Protein AF-A0AAV6B2P7-F1 (afdb_monomer)

Secondary structure (DSSP, 8-state):
-----------------------EEEEEEEE-TTT--TT---SSSPPPBSSSSGGGSEEEEEES-B-TTSPPGGGGTSS---SSS--GGGSB-BPTTS-EEEEEEEEEEEEEEEEEEEEEEESSTTSS-EEEEEEE-S-STT--S---TTS-GGGGT-EEEEEEE---SSS---EEEEEEEEETTS-SEEEEEEEEEEE-S--SSS--S--EEEEEEEETTSPPPPBS-SS----EEEEE-TTS-SEEEEE-TT-GGGHHHIIIIIHHHHHHHHHHHHHHS--TT----SEEEEEEES--TT-SEEEETTEEEEEHHHHHHHTTTTHHHHHHHHHHHHHH-THHHHHH-TTPPPPPHHHHHHTTT-

pLDDT: mean 89.16, std 14.14, range [36.12, 98.88]

Nearest PDB structures (foldseek):
  6tr4-assembly2_B  TM=7.224E-01  e=1.007E-05  Mediterraneibacter gnavus E1
  4lpl-assembly1_A  TM=6.834E-01  e=7.419E-06  Clostridium perfringens ATCC 13124
  8ttq-assembly1_A  TM=6.049E-01  e=1.776E-04  Homo sapiens
  8ttq-assembly1_B  TM=6.081E-01  e=3.271E-04  Homo sapiens
  5y4m-assembly1_A  TM=5.459E-01  e=2.172E-03  Homo sapiens

Solvent-accessible surface area (backbone atoms only — not comparable to full-atom values): 20095 Å² total; per-residue (Å²): 140,85,86,84,83,83,83,83,81,84,82,81,81,82,80,80,79,79,77,81,72,70,44,78,44,78,47,72,52,73,34,46,63,92,70,46,56,59,70,53,80,54,94,84,30,77,50,63,42,38,76,41,48,34,54,73,34,49,76,44,78,54,27,66,54,73,25,86,68,29,22,58,76,60,28,37,34,68,46,53,64,45,75,54,48,85,40,48,66,42,10,25,28,42,29,72,70,48,68,32,34,28,40,37,37,36,47,86,45,75,39,48,30,24,35,41,35,42,34,18,40,14,78,30,49,19,7,26,52,34,34,38,37,29,36,21,68,74,79,50,82,68,47,50,96,66,65,35,84,97,49,64,48,64,81,23,43,30,42,80,67,50,78,48,70,58,62,50,99,67,77,60,37,29,10,32,32,37,33,30,39,34,22,78,68,60,46,73,45,69,30,21,34,40,36,40,44,34,37,33,62,53,75,92,56,46,71,15,37,31,27,34,14,32,38,46,30,38,45,64,86,52,76,89,64,53,61,34,75,69,80,70,75,78,41,63,51,74,52,60,30,99,85,64,71,39,41,36,33,41,34,18,60,69,34,60,85,50,40,63,52,42,63,70,65,40,42,61,52,50,52,59,44,51,62,50,49,48,69,73,63,73,52,92,100,58,77,60,70,48,54,38,35,44,32,38,34,81,83,44,85,91,48,58,56,49,50,56,55,48,34,33,42,33,17,38,72,54,36,75,78,20,74,91,57,59,45,60,55,49,51,54,32,28,47,41,45,23,48,65,29,70,66,51,52,53,76,78,32,91,84,50,75,82,79,57,63,69,67,64,49,53,60,46,76,103

Foldseek 3Di:
DDDDDDDDDDDDDDDPDPPPDKDKDKDKDFDAQVRFFQQLDDDPFAFQFAPFLQLQKDKDFLEAAKAPQAADPCLARVSGFDGHQDFRNLFTKGHFQDFGGKMKIFSVAWFFFAKKKWKFGHNFLQQWWWWWKKFAQQPDVQADRRDGPVDDNVNRRIDTQDTGTQADPDGGRHGMMMMMIGIPVRTSGTGRMMMIGTGFSDVPGRPRIHGIRYMGTHGPPDDDTGRRDDQQPFLKDKDAAPVRQAIEMETCSVPNVCSVLCVPPQVVLCSPQLVVLLVVDDDPPDDFDRYAYEYEDCRPPPDQWAEAARYIYGDNVNCVVASVHCRNLVVSLRSNLSSVNQVVCVVVPVPDDDDDPCVNRVVSVD

Structure (mmCIF, N/CA/C/O backbone):
data_AF-A0AAV6B2P7-F1
#
_entry.id   AF-A0AAV6B2P7-F1
#
loop_
_atom_site.group_PDB
_atom_site.id
_atom_site.type_symbol
_atom_site.label_atom_id
_atom_site.label_alt_id
_atom_site.label_comp_id
_atom_site.label_asym_id
_atom_site.label_entity_id
_atom_site.label_seq_id
_atom_site.pdbx_PDB_ins_code
_atom_site.Cartn_x
_atom_site.Cartn_y
_atom_site.Cartn_z
_atom_site.occupancy
_atom_site.B_iso_or_equiv
_atom_site.auth_seq_id
_atom_site.auth_comp_id
_atom_site.auth_asym_id
_atom_site.auth_atom_id
_atom_site.pdbx_PDB_model_num
ATOM 1 N N . MET A 1 1 ? -20.772 51.918 77.782 1.00 41.75 1 MET A N 1
ATOM 2 C CA . MET A 1 1 ? -20.070 50.689 77.353 1.00 41.75 1 MET A CA 1
ATOM 3 C C . MET A 1 1 ? -20.790 50.156 76.123 1.00 41.75 1 MET A C 1
ATOM 5 O O . MET A 1 1 ? -21.930 49.739 76.255 1.00 41.75 1 MET A O 1
ATOM 9 N N . LYS A 1 2 ? -20.212 50.302 74.925 1.00 36.12 2 LYS A N 1
ATOM 10 C CA . LYS A 1 2 ? -20.804 49.821 73.663 1.00 36.12 2 LYS A CA 1
ATOM 11 C C . LYS A 1 2 ? -20.116 48.506 73.286 1.00 36.12 2 LYS A C 1
ATOM 13 O O . LYS A 1 2 ? -18.902 48.502 73.117 1.00 36.12 2 LYS A O 1
ATOM 18 N N . SER A 1 3 ? -20.875 47.415 73.198 1.00 40.28 3 SER A N 1
ATOM 19 C CA . SER A 1 3 ? -20.390 46.111 72.733 1.00 40.28 3 SER A CA 1
ATOM 20 C C . SER A 1 3 ? -20.345 46.090 71.206 1.00 40.28 3 SER A C 1
ATOM 22 O O . SER A 1 3 ? -21.370 46.308 70.559 1.00 40.28 3 SER A O 1
ATOM 24 N N . ILE A 1 4 ? -19.180 45.809 70.630 1.00 42.81 4 ILE A N 1
ATOM 25 C CA . ILE A 1 4 ? -19.029 45.550 69.197 1.00 42.81 4 ILE A CA 1
ATOM 26 C C . ILE A 1 4 ? -19.045 44.030 69.024 1.00 42.81 4 ILE A C 1
ATOM 28 O O . ILE A 1 4 ? -18.147 43.346 69.505 1.00 42.81 4 ILE A O 1
ATOM 32 N N . SER A 1 5 ? -20.087 43.509 68.378 1.00 43.66 5 SER A N 1
ATOM 33 C CA . SER A 1 5 ? -20.160 42.104 67.967 1.00 43.66 5 SER A CA 1
ATOM 34 C C . SER A 1 5 ? -19.555 41.984 66.571 1.00 43.66 5 SER A C 1
ATOM 36 O O . SER A 1 5 ? -20.095 42.542 65.618 1.00 43.66 5 SER A O 1
ATOM 38 N N . LEU A 1 6 ? -18.421 41.293 66.454 1.00 36.91 6 LEU A N 1
ATOM 39 C CA . LEU A 1 6 ? -17.789 40.989 65.172 1.00 36.91 6 LEU A CA 1
ATOM 40 C C . LEU A 1 6 ? -18.379 39.672 64.648 1.00 36.91 6 LEU A C 1
ATOM 42 O O . LEU A 1 6 ? -18.156 38.614 65.231 1.00 36.91 6 LEU A O 1
ATOM 46 N N . SER A 1 7 ? -19.166 39.741 63.574 1.00 40.91 7 SER A N 1
ATOM 47 C CA . SER A 1 7 ? -19.660 38.553 62.870 1.00 40.91 7 SER A CA 1
ATOM 48 C C . SER A 1 7 ? -18.581 38.070 61.903 1.00 40.91 7 SER A C 1
ATOM 50 O O . SER A 1 7 ? -18.177 38.812 61.010 1.00 40.91 7 SER A O 1
ATOM 52 N N . VAL A 1 8 ? -18.093 36.844 62.094 1.00 40.78 8 VAL A N 1
ATOM 53 C CA . VAL A 1 8 ? -17.156 36.183 61.178 1.00 40.78 8 VAL A CA 1
ATOM 54 C C . VAL A 1 8 ? -17.972 35.447 60.119 1.00 40.78 8 VAL A C 1
ATOM 56 O O . VAL A 1 8 ? -18.586 34.421 60.402 1.00 40.78 8 VAL A O 1
ATOM 59 N N . THR A 1 9 ? -17.994 35.974 58.898 1.00 43.44 9 THR A N 1
ATOM 60 C CA . THR A 1 9 ? -18.583 35.294 57.740 1.00 43.44 9 THR A CA 1
ATOM 61 C C . THR A 1 9 ? -17.543 34.333 57.165 1.00 43.44 9 THR A C 1
ATOM 63 O O . THR A 1 9 ? -16.560 34.764 56.567 1.00 43.44 9 THR A O 1
ATOM 66 N N . ALA A 1 10 ? -17.728 33.028 57.368 1.00 41.53 10 ALA A N 1
ATOM 67 C CA . ALA A 1 10 ? -16.896 32.004 56.745 1.00 41.53 10 ALA A CA 1
ATOM 68 C C . ALA A 1 10 ? -17.289 31.851 55.265 1.00 41.53 10 ALA A C 1
ATOM 70 O O . ALA A 1 10 ? -18.401 31.433 54.949 1.00 41.53 10 ALA A O 1
ATOM 71 N N . LEU A 1 11 ? -16.380 32.209 54.358 1.00 41.53 11 LEU A N 1
ATOM 72 C CA . LEU A 1 11 ? -16.534 32.003 52.920 1.00 41.53 11 LEU A CA 1
ATOM 73 C C . LEU A 1 11 ? -16.024 30.598 52.567 1.00 41.53 11 LEU A C 1
ATOM 75 O O . LEU A 1 11 ? -14.819 30.369 52.482 1.00 41.53 11 LEU A O 1
ATOM 79 N N . SER A 1 12 ? -16.932 29.640 52.388 1.00 44.53 12 SER A N 1
ATOM 80 C CA . SER A 1 12 ? -16.596 28.306 51.881 1.00 44.53 12 SER A CA 1
ATOM 81 C C . SER A 1 12 ? -16.361 28.370 50.370 1.00 44.53 12 SER A C 1
ATOM 83 O O . SER A 1 12 ? -17.307 28.472 49.592 1.00 44.53 12 SER A O 1
ATOM 85 N N . ALA A 1 13 ? -15.100 28.313 49.942 1.00 43.41 13 ALA A N 1
ATOM 86 C CA . ALA A 1 13 ? -14.742 28.145 48.538 1.00 43.41 13 ALA A CA 1
ATOM 87 C C . ALA A 1 13 ? -14.942 26.674 48.126 1.00 43.41 13 ALA A C 1
ATOM 89 O O . ALA A 1 13 ? -14.186 25.801 48.553 1.00 43.41 13 ALA A O 1
ATOM 90 N N . LEU A 1 14 ? -15.960 26.390 47.305 1.00 47.12 14 LEU A N 1
ATOM 91 C CA . LEU A 1 14 ? -16.068 25.107 46.607 1.00 47.12 14 LEU A CA 1
ATOM 92 C C . LEU A 1 14 ? -14.999 25.050 45.508 1.00 47.12 14 LEU A C 1
ATOM 94 O O . LEU A 1 14 ? -15.085 25.758 44.507 1.00 47.12 14 LEU A O 1
ATOM 98 N N . VAL A 1 15 ? -14.003 24.186 45.690 1.00 47.72 15 VAL A N 1
ATOM 99 C CA . VAL A 1 15 ? -13.060 23.808 44.635 1.00 47.72 15 VAL A CA 1
ATOM 100 C C . VAL A 1 15 ? -13.742 22.749 43.771 1.00 47.72 15 VAL A C 1
ATOM 102 O O . VAL A 1 15 ? -13.888 21.602 44.185 1.00 47.72 15 VAL A O 1
ATOM 105 N N . PHE A 1 16 ? -14.184 23.128 42.572 1.00 44.88 16 PHE A N 1
ATOM 106 C CA . PHE A 1 16 ? -14.588 22.163 41.552 1.00 44.88 16 PHE A CA 1
ATOM 107 C C . PHE A 1 16 ? -13.325 21.531 40.961 1.00 44.88 16 PHE A C 1
ATOM 109 O O . PHE A 1 16 ? -12.643 22.135 40.137 1.00 44.88 16 PHE A O 1
ATOM 116 N N . SER A 1 17 ? -12.989 20.315 41.387 1.00 44.88 17 SER A N 1
ATOM 117 C CA . SER A 1 17 ? -12.008 19.487 40.688 1.00 44.88 17 SER A CA 1
ATOM 118 C C . SER A 1 17 ? -12.622 19.003 39.375 1.00 44.88 17 SER A C 1
ATOM 120 O O . SER A 1 17 ? -13.434 18.078 39.365 1.00 44.88 17 SER A O 1
ATOM 122 N N . SER A 1 18 ? -12.251 19.640 38.267 1.00 46.81 18 SER A N 1
ATOM 123 C CA . SER A 1 18 ? -12.498 19.127 36.921 1.00 46.81 18 SER A CA 1
ATOM 124 C C . SER A 1 18 ? -11.709 17.830 36.741 1.00 46.81 18 SER A C 1
ATOM 126 O O . SER A 1 18 ? -10.498 17.854 36.520 1.00 46.81 18 SER A O 1
ATOM 128 N N . VAL A 1 19 ? -12.384 16.690 36.878 1.00 47.16 19 VAL A N 1
ATOM 129 C CA . VAL A 1 19 ? -11.822 15.396 36.487 1.00 47.16 19 VAL A CA 1
ATOM 130 C C . VAL A 1 19 ? -11.776 15.397 34.961 1.00 47.16 19 VAL A C 1
ATOM 132 O O . VAL A 1 19 ? -12.812 15.275 34.313 1.00 47.16 19 VAL A O 1
ATOM 135 N N . SER A 1 20 ? -10.590 15.606 34.387 1.00 52.50 20 SER A N 1
ATOM 136 C CA . SER A 1 20 ? -10.373 15.377 32.958 1.00 52.50 20 SER A CA 1
ATOM 137 C C . SER A 1 20 ? -10.507 13.878 32.726 1.00 52.50 20 SER A C 1
ATOM 139 O O . SER A 1 20 ? -9.635 13.111 33.133 1.00 52.50 20 SER A O 1
ATOM 141 N N . LEU A 1 21 ? -11.627 13.449 32.150 1.00 59.78 21 LEU A N 1
ATOM 142 C CA . LEU A 1 21 ? -11.778 12.069 31.711 1.00 59.78 21 LEU A CA 1
ATOM 143 C C . LEU A 1 21 ? -10.895 11.853 30.478 1.00 59.78 21 LEU A C 1
ATOM 145 O O . LEU A 1 21 ? -10.767 12.741 29.636 1.00 59.78 21 LEU A O 1
ATOM 149 N N . ALA A 1 22 ? -10.266 10.684 30.419 1.00 75.88 22 ALA A N 1
ATOM 150 C CA . ALA A 1 22 ? -9.597 10.172 29.231 1.00 75.88 22 ALA A CA 1
ATOM 151 C C . ALA A 1 22 ? -10.565 10.219 28.030 1.00 75.88 22 ALA A C 1
ATOM 153 O O . ALA A 1 22 ? -11.748 9.895 28.177 1.00 75.88 22 ALA A O 1
ATOM 154 N N . GLU A 1 23 ? -10.085 10.682 26.877 1.00 88.50 23 GLU A N 1
ATOM 155 C CA . GLU A 1 23 ? -10.902 10.927 25.686 1.00 88.50 23 GLU A CA 1
ATOM 156 C C . GLU A 1 23 ? -10.206 10.377 24.440 1.00 88.50 23 GLU A C 1
ATOM 158 O O . GLU A 1 23 ? -9.036 10.680 24.175 1.00 88.50 23 GLU A O 1
ATOM 163 N N . ILE A 1 24 ? -10.961 9.614 23.642 1.00 96.06 24 ILE A N 1
ATOM 164 C CA . ILE A 1 24 ? -10.526 9.158 22.324 1.00 96.06 24 ILE A CA 1
ATOM 165 C C . ILE A 1 24 ? -10.407 10.363 21.394 1.00 96.06 24 ILE A C 1
ATOM 167 O O . ILE A 1 24 ? -11.383 11.050 21.096 1.00 96.06 24 ILE A O 1
ATOM 171 N N . LYS A 1 25 ? -9.202 10.571 20.873 1.00 96.56 25 LYS A N 1
ATOM 172 C CA . LYS A 1 25 ? -8.867 11.600 19.899 1.00 96.56 25 LYS A CA 1
ATOM 173 C C . LYS A 1 25 ? -8.644 10.975 18.528 1.00 96.56 25 LYS A C 1
ATOM 175 O O . LYS A 1 25 ? -7.822 10.072 18.375 1.00 96.56 25 LYS A O 1
ATOM 180 N N . VAL A 1 26 ? -9.322 11.529 17.529 1.00 98.06 26 VAL A N 1
ATOM 181 C CA . VAL A 1 26 ? -9.104 11.233 16.110 1.00 98.06 26 VAL A CA 1
ATOM 182 C C . VAL A 1 26 ? -8.399 12.429 15.479 1.00 98.06 26 VAL A C 1
ATOM 184 O O . VAL A 1 26 ? -8.902 13.550 15.541 1.00 98.06 26 VAL A O 1
ATOM 187 N N . VAL A 1 27 ? -7.232 12.203 14.883 1.00 98.00 27 VAL A N 1
ATOM 188 C CA . VAL A 1 27 ? -6.519 13.200 14.075 1.00 98.00 27 VAL A CA 1
ATOM 189 C C . VAL A 1 27 ? -6.410 12.663 12.660 1.00 98.00 27 VAL A C 1
ATOM 191 O O . VAL A 1 27 ? -5.924 11.556 12.457 1.00 98.00 27 VAL A O 1
ATOM 194 N N . SER A 1 28 ? -6.849 13.452 11.685 1.00 97.88 28 SER A N 1
ATOM 195 C CA . SER A 1 28 ? -6.714 13.136 10.266 1.00 97.88 28 SER A CA 1
ATOM 196 C C . SER A 1 28 ? -5.952 14.236 9.549 1.00 97.88 28 SER A C 1
ATOM 198 O O . SER A 1 28 ? -6.222 15.419 9.768 1.00 97.88 28 SER A O 1
ATOM 200 N N . GLU A 1 29 ? -5.052 13.852 8.656 1.00 97.56 29 GLU A N 1
ATOM 201 C CA . GLU A 1 29 ? -4.312 14.769 7.799 1.00 97.56 29 GLU A CA 1
ATOM 202 C C . GLU A 1 29 ? -4.376 14.313 6.347 1.00 97.56 29 GLU A C 1
ATOM 204 O O . GLU A 1 29 ? -4.544 13.129 6.047 1.00 97.56 29 GLU A O 1
ATOM 209 N N . ARG A 1 30 ? -4.259 15.286 5.444 1.00 96.56 30 ARG A N 1
ATOM 210 C CA . ARG A 1 30 ? -4.313 15.071 4.005 1.00 96.56 30 ARG A CA 1
ATOM 211 C C . ARG A 1 30 ? -3.132 15.763 3.344 1.00 96.56 30 ARG A C 1
ATOM 213 O O . ARG A 1 30 ? -2.999 16.978 3.475 1.00 96.56 30 ARG A O 1
ATOM 220 N N . ASN A 1 31 ? -2.358 15.009 2.572 1.00 95.38 31 ASN A N 1
ATOM 221 C CA . ASN A 1 31 ? -1.456 15.582 1.577 1.00 95.38 31 ASN A CA 1
ATOM 222 C C . ASN A 1 31 ? -2.218 15.633 0.251 1.00 95.38 31 ASN A C 1
ATOM 224 O O . ASN A 1 31 ? -2.718 14.606 -0.212 1.00 95.38 31 ASN A O 1
ATOM 228 N N . ALA A 1 32 ? -2.352 16.820 -0.343 1.00 91.19 32 ALA A N 1
ATOM 229 C CA . ALA A 1 32 ? -2.931 16.952 -1.680 1.00 91.19 32 ALA A CA 1
ATOM 230 C C . ALA A 1 32 ? -2.050 16.233 -2.716 1.00 91.19 32 ALA A C 1
ATOM 232 O O . ALA A 1 32 ? -0.879 15.981 -2.452 1.00 91.19 32 ALA A O 1
ATOM 233 N N . ASP A 1 33 ? -2.581 15.935 -3.903 1.00 85.19 33 ASP A N 1
ATOM 234 C CA . ASP A 1 33 ? -1.869 15.134 -4.918 1.00 85.19 33 ASP A CA 1
ATOM 235 C C . ASP A 1 33 ? -0.474 15.677 -5.265 1.00 85.19 33 ASP A C 1
ATOM 237 O O . ASP A 1 33 ? 0.470 14.916 -5.441 1.00 85.19 33 ASP A O 1
ATOM 241 N N . GLN A 1 34 ? -0.323 17.000 -5.298 1.00 84.62 34 GLN A N 1
ATOM 242 C CA . GLN A 1 34 ? 0.950 17.677 -5.567 1.00 84.62 34 GLN A CA 1
ATOM 243 C C . GLN A 1 34 ? 1.987 17.560 -4.433 1.00 84.62 34 GLN A C 1
ATOM 245 O O . GLN A 1 34 ? 3.178 17.720 -4.683 1.00 84.62 34 GLN A O 1
ATOM 250 N N . ASP A 1 35 ? 1.532 17.292 -3.207 1.00 88.56 35 ASP A N 1
ATOM 251 C CA . ASP A 1 35 ? 2.352 17.195 -1.992 1.00 88.56 35 ASP A CA 1
ATOM 252 C C . ASP A 1 35 ? 2.515 15.733 -1.527 1.00 88.56 35 ASP A C 1
ATOM 254 O O . ASP A 1 35 ? 3.312 15.431 -0.637 1.00 88.56 35 ASP A O 1
ATOM 258 N N . ALA A 1 36 ? 1.748 14.813 -2.119 1.00 87.50 36 ALA A N 1
ATOM 259 C CA . ALA A 1 36 ? 1.756 13.394 -1.809 1.00 87.50 36 ALA A CA 1
ATOM 260 C C . ALA A 1 36 ? 3.043 12.718 -2.302 1.00 87.50 36 ALA A C 1
ATOM 262 O O . ALA A 1 36 ? 3.474 12.893 -3.442 1.00 87.50 36 ALA A O 1
ATOM 263 N N . THR A 1 37 ? 3.657 11.899 -1.446 1.00 86.38 37 THR A N 1
ATOM 264 C CA . THR A 1 37 ? 4.900 11.181 -1.770 1.00 86.38 37 THR A CA 1
ATOM 265 C C . THR A 1 37 ? 4.865 9.761 -1.228 1.00 86.38 37 THR A C 1
ATOM 267 O O . THR A 1 37 ? 4.237 9.500 -0.204 1.00 86.38 37 THR A O 1
ATOM 270 N N . ALA A 1 38 ? 5.614 8.846 -1.845 1.00 82.88 38 ALA A N 1
ATOM 271 C CA . ALA A 1 38 ? 5.715 7.448 -1.412 1.00 82.88 38 ALA A CA 1
ATOM 272 C C . ALA A 1 38 ? 6.138 7.253 0.063 1.00 82.88 38 ALA A C 1
ATOM 274 O O . ALA A 1 38 ? 6.041 6.149 0.583 1.00 82.88 38 ALA A O 1
ATOM 275 N N . SER A 1 39 ? 6.609 8.303 0.744 1.00 82.75 39 SER A N 1
ATOM 276 C CA . SER A 1 39 ? 6.995 8.259 2.155 1.00 82.75 39 SER A CA 1
ATOM 277 C C . SER A 1 39 ? 5.836 8.410 3.147 1.00 82.75 39 SER A C 1
ATOM 279 O O . SER A 1 39 ? 6.086 8.253 4.336 1.00 82.75 39 SER A O 1
ATOM 281 N N . PHE A 1 40 ? 4.617 8.773 2.713 1.00 93.19 40 PHE A N 1
ATOM 282 C CA . PHE A 1 40 ? 3.448 8.969 3.597 1.00 93.19 40 PHE A CA 1
ATOM 283 C C . PHE A 1 40 ? 3.769 9.803 4.855 1.00 93.19 40 PHE A C 1
ATOM 285 O O . PHE A 1 40 ? 3.442 9.443 5.986 1.00 93.19 40 PHE A O 1
ATOM 292 N N . LYS A 1 41 ? 4.464 10.932 4.661 1.00 92.69 41 LYS A N 1
ATOM 293 C CA . LYS A 1 41 ? 4.826 11.835 5.758 1.00 92.69 41 LYS A CA 1
ATOM 294 C C . LYS A 1 41 ? 3.686 12.804 6.036 1.00 92.69 41 LYS A C 1
ATOM 296 O O . LYS A 1 41 ? 3.271 13.553 5.155 1.00 92.69 41 LYS A O 1
ATOM 301 N N . PHE A 1 42 ? 3.239 12.808 7.281 1.00 94.75 42 PHE A N 1
ATOM 302 C CA . PHE A 1 42 ? 2.237 13.716 7.817 1.00 94.75 42 PHE A CA 1
ATOM 303 C C . PHE A 1 42 ? 2.845 14.494 8.993 1.00 94.75 42 PHE A C 1
ATOM 305 O O . PHE A 1 42 ? 3.906 14.144 9.514 1.00 94.75 42 PHE A O 1
ATOM 312 N N . LYS A 1 43 ? 2.207 15.590 9.395 1.00 94.38 43 LYS A N 1
ATOM 313 C CA . LYS A 1 43 ? 2.685 16.446 10.483 1.00 94.38 43 LYS A CA 1
ATOM 314 C C . LYS A 1 43 ? 2.392 15.834 11.852 1.00 94.38 43 LYS A C 1
ATOM 316 O O . LYS A 1 43 ? 3.252 15.890 12.726 1.00 94.38 43 LYS A O 1
ATOM 321 N N . ASN A 1 44 ? 1.186 15.302 12.047 1.00 94.50 44 ASN A N 1
ATOM 322 C CA . ASN A 1 44 ? 0.729 14.770 13.335 1.00 94.50 44 ASN A CA 1
ATOM 323 C C . ASN A 1 44 ? 0.276 13.308 13.274 1.00 94.50 44 ASN A C 1
ATOM 325 O O . ASN A 1 44 ? 0.123 12.682 14.322 1.00 94.50 44 ASN A O 1
ATOM 329 N N . VAL A 1 45 ? 0.054 12.762 12.078 1.00 96.44 45 VAL A N 1
ATOM 330 C CA . VAL A 1 45 ? -0.173 11.324 11.897 1.00 96.44 45 VAL A CA 1
ATOM 331 C C . VAL A 1 45 ? 1.196 10.658 11.740 1.00 96.44 45 VAL A C 1
ATOM 333 O O . VAL A 1 45 ? 2.008 11.139 10.948 1.00 96.44 45 VAL A O 1
ATOM 336 N N . PRO A 1 46 ? 1.522 9.595 12.492 1.00 93.31 46 PRO A N 1
ATOM 337 C CA . PRO A 1 46 ? 2.766 8.875 12.248 1.00 93.31 46 PRO A CA 1
ATOM 338 C C . PRO A 1 46 ? 2.823 8.304 10.835 1.00 93.31 46 PRO A C 1
ATOM 340 O O . PRO A 1 46 ? 1.795 8.084 10.204 1.00 93.31 46 PRO A O 1
ATOM 343 N N . ALA A 1 47 ? 4.036 8.087 10.336 1.00 90.25 47 ALA A N 1
ATOM 344 C CA . ALA A 1 47 ? 4.205 7.337 9.102 1.00 90.25 47 ALA A CA 1
ATOM 345 C C . ALA A 1 47 ? 3.741 5.881 9.315 1.00 90.25 47 ALA A C 1
ATOM 347 O O . ALA A 1 47 ? 3.853 5.391 10.449 1.00 90.25 47 ALA A O 1
ATOM 348 N N . PRO A 1 48 ? 3.297 5.192 8.244 1.00 90.06 48 PRO A N 1
ATOM 349 C CA . PRO A 1 48 ? 3.069 3.748 8.261 1.00 90.06 48 PRO A CA 1
ATOM 350 C C . PRO A 1 48 ? 4.249 3.030 8.907 1.00 90.06 48 PRO A C 1
ATOM 352 O O . PRO A 1 48 ? 5.385 3.506 8.811 1.00 90.06 48 PRO A O 1
ATOM 355 N N . SER A 1 49 ? 4.013 1.912 9.581 1.00 84.50 49 SER A N 1
ATOM 356 C CA . SER A 1 49 ? 5.045 1.216 10.347 1.00 84.50 49 SER A CA 1
ATOM 357 C C . SER A 1 49 ? 5.281 -0.204 9.841 1.00 84.50 49 SER A C 1
ATOM 359 O O . SER A 1 49 ? 4.500 -0.740 9.066 1.00 84.50 49 SER A O 1
ATOM 361 N N . GLN A 1 50 ? 6.411 -0.809 10.217 1.00 77.62 50 GLN A N 1
ATOM 362 C CA . GLN A 1 50 ? 6.645 -2.231 9.965 1.00 77.62 50 GLN A CA 1
ATOM 363 C C . GLN A 1 50 ? 6.746 -2.989 11.277 1.00 77.62 50 GLN A C 1
ATOM 365 O O . GLN A 1 50 ? 7.577 -2.670 12.126 1.00 77.62 50 GLN A O 1
ATOM 370 N N . GLY A 1 51 ? 5.969 -4.064 11.403 1.00 77.06 51 GLY A N 1
ATOM 371 C CA . GLY A 1 51 ? 6.069 -4.972 12.544 1.00 77.06 51 GLY A CA 1
ATOM 372 C C . GLY A 1 51 ? 5.318 -4.500 13.787 1.00 77.06 51 GLY A C 1
ATOM 373 O O . GLY A 1 51 ? 5.687 -4.886 14.899 1.00 77.06 51 GLY A O 1
ATOM 374 N N . ASP A 1 52 ? 4.273 -3.695 13.607 1.00 90.50 52 ASP A N 1
ATOM 375 C CA . ASP A 1 52 ? 3.264 -3.442 14.629 1.00 90.50 52 ASP A CA 1
ATOM 376 C C . ASP A 1 52 ? 2.385 -4.691 14.880 1.00 90.50 52 ASP A C 1
ATOM 378 O O . ASP A 1 52 ? 2.635 -5.784 14.356 1.00 90.50 52 ASP A O 1
ATOM 382 N N . ALA A 1 53 ? 1.374 -4.577 15.744 1.00 93.50 53 ALA A N 1
ATOM 383 C CA . ALA A 1 53 ? 0.541 -5.719 16.113 1.00 93.50 53 ALA A CA 1
ATOM 384 C C . ALA A 1 53 ? -0.326 -6.236 14.947 1.00 93.50 53 ALA A C 1
ATOM 386 O O . ALA A 1 53 ? -0.630 -7.431 14.916 1.00 93.50 53 ALA A O 1
ATOM 387 N N . ALA A 1 54 ? -0.693 -5.385 13.982 1.00 94.06 54 ALA A N 1
ATOM 388 C CA . ALA A 1 54 ? -1.460 -5.775 12.800 1.00 94.06 54 ALA A CA 1
ATOM 389 C C . ALA A 1 54 ? -0.659 -6.695 11.871 1.00 94.06 54 ALA A C 1
ATOM 391 O O . ALA A 1 54 ? -1.228 -7.635 11.320 1.00 94.06 54 ALA A O 1
ATOM 392 N N . ALA A 1 55 ? 0.666 -6.527 11.787 1.00 90.75 55 ALA A N 1
ATOM 393 C CA . ALA A 1 55 ? 1.539 -7.351 10.943 1.00 90.75 55 ALA A 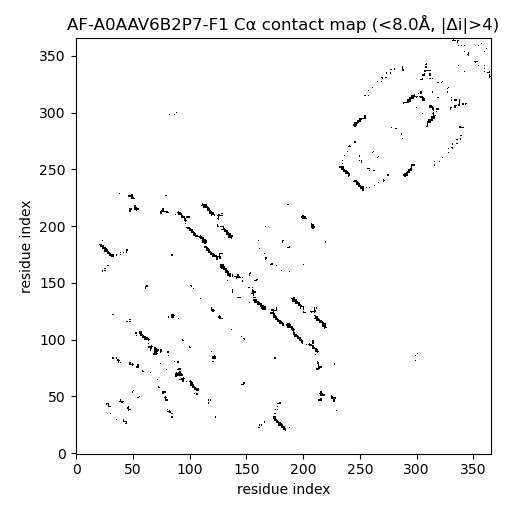CA 1
ATOM 394 C C . ALA A 1 55 ? 1.519 -8.857 11.292 1.00 90.75 55 ALA A C 1
ATOM 396 O O . ALA A 1 55 ? 1.950 -9.696 10.500 1.00 90.75 55 ALA A O 1
ATOM 397 N N . LYS A 1 56 ? 1.043 -9.220 12.492 1.00 89.44 56 LYS A N 1
ATOM 398 C CA . LYS A 1 56 ? 0.865 -10.615 12.946 1.00 89.44 56 LYS A CA 1
ATOM 399 C C . LYS A 1 56 ? -0.605 -11.012 13.098 1.00 89.44 56 LYS A C 1
ATOM 401 O O . LYS A 1 56 ? -0.886 -12.134 13.520 1.00 89.44 56 LYS A O 1
ATOM 406 N N . ALA A 1 57 ? -1.523 -10.096 12.818 1.00 95.06 57 ALA A N 1
ATOM 407 C CA . ALA A 1 57 ? -2.948 -10.308 12.978 1.00 95.06 57 ALA A CA 1
ATOM 408 C C . ALA A 1 57 ? -3.530 -11.113 11.810 1.00 95.06 57 ALA A C 1
ATOM 410 O O . ALA A 1 57 ? -2.920 -11.275 10.753 1.00 95.06 57 ALA A O 1
ATOM 411 N N . THR A 1 58 ? -4.744 -11.620 12.006 1.00 97.19 58 THR A N 1
ATOM 412 C CA . THR A 1 58 ? -5.556 -12.199 10.931 1.00 97.19 58 THR A CA 1
ATOM 413 C C . THR A 1 58 ? -6.647 -11.214 10.545 1.00 97.19 58 THR A C 1
ATOM 415 O O . THR A 1 58 ? -7.402 -10.765 11.405 1.00 97.19 58 THR A O 1
ATOM 418 N N . PHE A 1 59 ? -6.734 -10.892 9.257 1.00 98.38 59 PHE A N 1
ATOM 419 C CA . PHE A 1 59 ? -7.780 -10.043 8.697 1.00 98.38 59 PHE A CA 1
ATOM 420 C C . PHE A 1 59 ? -8.815 -10.905 7.976 1.00 98.38 59 PHE A C 1
ATOM 422 O O . PHE A 1 59 ? -8.454 -11.833 7.250 1.00 98.38 59 PHE A O 1
ATOM 429 N N . ALA A 1 60 ? -10.093 -10.571 8.134 1.00 98.25 60 ALA A N 1
ATOM 430 C CA . ALA A 1 60 ? -11.198 -11.234 7.453 1.00 98.25 60 ALA A CA 1
ATOM 431 C C . ALA A 1 60 ? -12.247 -10.218 6.989 1.00 98.25 60 ALA A C 1
ATOM 433 O O . ALA A 1 60 ? -12.538 -9.243 7.684 1.00 98.25 60 ALA A O 1
ATOM 434 N N . ILE A 1 61 ? -12.839 -10.456 5.816 1.00 98.62 61 ILE A N 1
ATOM 435 C CA . ILE A 1 61 ? -14.037 -9.730 5.387 1.00 98.62 61 ILE A CA 1
ATOM 436 C C . ILE A 1 61 ? -15.232 -10.397 6.062 1.00 98.62 61 ILE A C 1
ATOM 438 O O . ILE A 1 61 ? -15.537 -11.550 5.772 1.00 98.62 61 ILE A O 1
ATOM 442 N N . VAL A 1 62 ? -15.895 -9.662 6.950 1.00 98.44 62 VAL A N 1
ATOM 443 C CA . VAL A 1 62 ? -17.152 -10.084 7.585 1.00 98.44 62 VAL A CA 1
ATOM 444 C C . VAL A 1 62 ? -18.336 -9.789 6.674 1.00 98.44 62 VAL A C 1
ATOM 446 O O . VAL A 1 62 ? -19.293 -10.548 6.639 1.00 98.44 62 VAL A O 1
ATOM 449 N N . ASP A 1 63 ? -18.279 -8.675 5.944 1.00 98.31 63 ASP A N 1
ATOM 450 C CA . ASP A 1 63 ? -19.348 -8.234 5.052 1.00 98.31 63 ASP A CA 1
ATOM 451 C C . ASP A 1 63 ? -18.766 -7.440 3.876 1.00 98.31 63 ASP A C 1
ATOM 453 O O . ASP A 1 63 ? -17.783 -6.710 4.038 1.00 98.31 63 ASP A O 1
ATOM 457 N N . GLY A 1 64 ? -19.385 -7.559 2.704 1.00 97.31 64 GLY A N 1
ATOM 458 C CA . GLY A 1 64 ? -18.935 -6.937 1.462 1.00 97.31 64 GLY A CA 1
ATOM 459 C C . GLY A 1 64 ? -18.078 -7.862 0.593 1.00 97.31 64 GLY A C 1
ATOM 460 O O . GLY A 1 64 ? -17.683 -8.957 0.985 1.00 97.31 64 GLY A O 1
ATOM 461 N N . LYS A 1 65 ? -17.795 -7.419 -0.636 1.00 97.69 65 LYS A N 1
ATOM 462 C CA . LYS A 1 65 ? -16.943 -8.138 -1.597 1.00 97.69 65 LYS A CA 1
ATOM 463 C C . LYS A 1 65 ? -15.722 -7.281 -1.922 1.00 97.69 65 LYS A C 1
ATOM 465 O O . LYS A 1 65 ? -15.883 -6.096 -2.201 1.00 97.69 65 LYS A O 1
ATOM 470 N N . ARG A 1 66 ? -14.522 -7.868 -1.927 1.00 97.69 66 ARG A N 1
ATOM 471 C CA . ARG A 1 66 ? -13.309 -7.237 -2.478 1.00 97.69 66 ARG A CA 1
ATOM 472 C C . ARG A 1 66 ? -13.488 -6.970 -3.980 1.00 97.69 66 ARG A C 1
ATOM 474 O O . ARG A 1 66 ? -14.018 -7.825 -4.689 1.00 97.69 66 ARG A O 1
ATOM 481 N N . ASP A 1 67 ? -13.035 -5.821 -4.475 1.00 95.50 67 ASP A N 1
ATOM 482 C CA . ASP A 1 67 ? -12.931 -5.598 -5.924 1.00 95.50 67 ASP A CA 1
ATOM 483 C C . ASP A 1 67 ? -11.738 -6.367 -6.488 1.00 95.50 67 ASP A C 1
ATOM 485 O O . ASP A 1 67 ? -10.646 -6.253 -5.942 1.00 95.50 67 ASP A O 1
ATOM 489 N N . GLU A 1 68 ? -11.918 -7.099 -7.586 1.00 87.19 68 GLU A N 1
ATOM 490 C CA . GLU A 1 68 ? -10.892 -7.968 -8.180 1.00 87.19 68 GLU A CA 1
ATOM 491 C C . GLU A 1 68 ? -9.642 -7.209 -8.656 1.00 87.19 68 GLU A C 1
ATOM 493 O O . GLU A 1 68 ? -8.557 -7.790 -8.659 1.00 87.19 68 GLU A O 1
ATOM 498 N N . ASN A 1 69 ? -9.762 -5.913 -8.973 1.00 84.62 69 ASN A N 1
ATOM 499 C CA . ASN A 1 69 ? -8.624 -5.068 -9.352 1.00 84.62 69 ASN A CA 1
ATOM 500 C C . ASN A 1 69 ? -7.787 -4.612 -8.148 1.00 84.62 69 ASN A C 1
ATOM 502 O O . ASN A 1 69 ? -6.640 -4.198 -8.320 1.00 84.62 69 ASN A O 1
ATOM 506 N N . GLY A 1 70 ? -8.364 -4.652 -6.945 1.00 87.62 70 GLY A N 1
ATOM 507 C CA . GLY A 1 70 ? -7.675 -4.303 -5.710 1.00 87.62 70 GLY A CA 1
ATOM 508 C C . GLY A 1 70 ? -6.647 -5.348 -5.291 1.00 87.62 70 GLY A C 1
ATOM 509 O O . GLY A 1 70 ? -6.661 -6.493 -5.745 1.00 87.62 70 GLY A O 1
ATOM 510 N N . GLY A 1 71 ? -5.756 -4.959 -4.389 1.00 84.88 71 GLY A N 1
ATOM 511 C CA . GLY A 1 71 ? -4.914 -5.893 -3.658 1.00 84.88 71 GLY A CA 1
ATOM 512 C C . GLY A 1 71 ? -5.720 -6.744 -2.672 1.00 84.88 71 GLY A C 1
ATOM 513 O O . GLY A 1 71 ? -6.814 -6.379 -2.242 1.00 84.88 71 GLY A O 1
ATOM 514 N N . GLU A 1 72 ? -5.161 -7.897 -2.307 1.00 92.25 72 GLU A N 1
ATOM 515 C CA . GLU A 1 72 ? -5.714 -8.765 -1.260 1.00 92.25 72 GLU A CA 1
ATOM 516 C C . GLU A 1 72 ? -5.683 -8.085 0.121 1.00 92.25 72 GLU A C 1
ATOM 518 O O . GLU A 1 72 ? -4.974 -7.098 0.316 1.00 92.25 72 GLU A O 1
ATOM 523 N N . LEU A 1 73 ? -6.395 -8.647 1.109 1.00 94.06 73 LEU A N 1
ATOM 524 C CA . LEU A 1 73 ? -6.421 -8.138 2.495 1.00 94.06 73 LEU A CA 1
ATOM 525 C C . LEU A 1 73 ? -5.028 -7.918 3.102 1.00 94.06 73 LEU A C 1
ATOM 527 O O . LEU A 1 73 ? -4.874 -7.044 3.946 1.00 94.06 73 LEU A O 1
ATOM 531 N N . ALA A 1 74 ? -4.023 -8.678 2.654 1.00 92.50 74 ALA A N 1
ATOM 532 C CA . ALA A 1 74 ? -2.630 -8.516 3.065 1.00 92.50 74 ALA A CA 1
ATOM 533 C C . ALA A 1 74 ? -2.095 -7.088 2.873 1.00 92.50 74 ALA A C 1
ATOM 535 O O . ALA A 1 74 ? -1.225 -6.680 3.626 1.00 92.50 74 ALA A O 1
ATOM 536 N N . ARG A 1 75 ? -2.648 -6.305 1.934 1.00 94.00 75 ARG A N 1
ATOM 537 C CA . ARG A 1 75 ? -2.296 -4.884 1.761 1.00 94.00 75 ARG A CA 1
ATOM 538 C C . ARG A 1 75 ? -2.652 -3.997 2.944 1.00 94.00 75 ARG A C 1
ATOM 540 O O . ARG A 1 75 ? -2.270 -2.848 2.943 1.00 94.00 75 ARG A O 1
ATOM 547 N N . LEU A 1 76 ? -3.440 -4.481 3.896 1.00 97.62 76 LEU A N 1
ATOM 548 C CA . LEU A 1 76 ? -3.784 -3.709 5.083 1.00 97.62 76 LEU A CA 1
ATOM 549 C C . LEU A 1 76 ? -2.786 -3.909 6.229 1.00 97.62 76 LEU A C 1
ATOM 551 O O . LEU A 1 76 ? -2.972 -3.274 7.260 1.00 97.62 76 LEU A O 1
ATOM 555 N N . TYR A 1 77 ? -1.821 -4.826 6.107 1.00 93.69 77 TYR A N 1
ATOM 556 C CA . TYR A 1 77 ? -0.898 -5.160 7.197 1.00 93.69 77 TYR A CA 1
ATOM 557 C C . TYR A 1 77 ? 0.468 -5.691 6.721 1.00 93.69 77 TYR A C 1
ATOM 559 O O . TYR A 1 77 ? 1.164 -6.387 7.468 1.00 93.69 77 TYR A O 1
ATOM 567 N N . ASP A 1 78 ? 0.853 -5.445 5.463 1.00 87.69 78 ASP A N 1
ATOM 568 C CA . ASP A 1 78 ? 2.130 -5.939 4.922 1.00 87.69 78 ASP A CA 1
ATOM 569 C C . ASP A 1 78 ? 3.303 -4.978 5.180 1.00 87.69 78 ASP A C 1
ATOM 571 O O . ASP A 1 78 ? 4.446 -5.281 4.805 1.00 87.69 78 ASP A O 1
ATOM 575 N N . GLY A 1 79 ? 3.046 -3.850 5.855 1.00 86.19 79 GLY A N 1
ATOM 576 C CA . GLY A 1 79 ? 4.032 -2.830 6.184 1.00 86.19 79 GLY A CA 1
ATOM 577 C C . GLY A 1 79 ? 4.540 -2.068 4.961 1.00 86.19 79 GLY A C 1
ATOM 578 O O . GLY A 1 79 ? 5.657 -1.527 4.978 1.00 86.19 79 GLY A O 1
ATOM 579 N N . ARG A 1 80 ? 3.779 -2.087 3.860 1.00 85.31 80 ARG A N 1
ATOM 580 C CA . ARG A 1 80 ? 4.075 -1.376 2.616 1.00 85.31 80 ARG A CA 1
ATOM 581 C C . ARG A 1 80 ? 2.947 -0.404 2.320 1.00 85.31 80 ARG A C 1
ATOM 583 O O . ARG A 1 80 ? 1.811 -0.582 2.719 1.00 85.31 80 ARG A O 1
ATOM 590 N N . VAL A 1 81 ? 3.283 0.635 1.573 1.00 88.69 81 VAL A N 1
ATOM 591 C CA . VAL A 1 81 ? 2.326 1.636 1.105 1.00 88.69 81 VAL A CA 1
ATOM 592 C C . VAL A 1 81 ? 2.557 1.922 -0.372 1.00 88.69 81 VAL A C 1
ATOM 594 O O . VAL A 1 81 ? 3.669 1.692 -0.869 1.00 88.69 81 VAL A O 1
ATOM 597 N N . PRO A 1 82 ? 1.533 2.403 -1.098 1.00 86.25 82 PRO A N 1
ATOM 598 C CA . PRO A 1 82 ? 1.660 2.651 -2.517 1.00 86.25 82 PRO A CA 1
ATOM 599 C C . PRO A 1 82 ? 2.683 3.741 -2.830 1.00 86.25 82 PRO A C 1
ATOM 601 O O . PRO A 1 82 ? 2.861 4.696 -2.076 1.00 86.25 82 PRO A O 1
ATOM 604 N N . ARG A 1 83 ? 3.357 3.614 -3.976 1.00 83.25 83 ARG A N 1
ATOM 605 C CA . ARG A 1 83 ? 4.352 4.602 -4.436 1.00 83.25 83 ARG A CA 1
ATOM 606 C C . ARG A 1 83 ? 3.786 5.679 -5.355 1.00 83.25 83 ARG A C 1
ATOM 608 O O . ARG A 1 83 ? 4.448 6.691 -5.584 1.00 83.25 83 ARG A O 1
ATOM 615 N N . GLU A 1 84 ? 2.578 5.468 -5.854 1.00 80.00 84 GLU A N 1
ATOM 616 C CA . GLU A 1 84 ? 1.869 6.381 -6.738 1.00 80.00 84 GLU A CA 1
ATOM 617 C C . GLU A 1 84 ? 0.387 6.453 -6.374 1.00 80.00 84 GLU A C 1
ATOM 619 O O . GLU A 1 84 ? -0.160 5.568 -5.714 1.00 80.00 84 GLU A O 1
ATOM 624 N N . GLN A 1 85 ? -0.253 7.530 -6.821 1.00 81.94 85 GLN A N 1
ATOM 625 C CA . GLN A 1 85 ? -1.613 7.874 -6.429 1.00 81.94 85 GLN A CA 1
ATOM 626 C C . GLN A 1 85 ? -2.680 6.910 -6.950 1.00 81.94 85 GLN A C 1
ATOM 628 O O . GLN A 1 85 ? -3.734 6.830 -6.348 1.00 81.94 85 GLN A O 1
ATOM 633 N N . ASP A 1 86 ? -2.447 6.173 -8.034 1.00 84.88 86 ASP A N 1
ATOM 634 C CA . ASP A 1 86 ? -3.428 5.229 -8.584 1.00 84.88 86 ASP A CA 1
ATOM 635 C C . ASP A 1 86 ? -2.812 3.833 -8.703 1.00 84.88 86 ASP A C 1
ATOM 637 O O . ASP A 1 86 ? -2.415 3.380 -9.774 1.00 84.88 86 ASP A O 1
ATOM 641 N N . ALA A 1 87 ? -2.674 3.173 -7.551 1.00 83.75 87 ALA A N 1
ATOM 642 C CA . ALA A 1 87 ? -2.008 1.880 -7.422 1.00 83.75 87 ALA A CA 1
ATOM 643 C C . ALA A 1 87 ? -2.983 0.799 -6.913 1.00 83.75 87 ALA A C 1
ATOM 645 O O . ALA A 1 87 ? -2.877 0.363 -5.762 1.00 83.75 87 ALA A O 1
ATOM 646 N N . PRO A 1 88 ? -3.951 0.336 -7.728 1.00 85.12 88 PRO A N 1
ATOM 647 C CA . PRO A 1 88 ? -5.024 -0.544 -7.261 1.00 8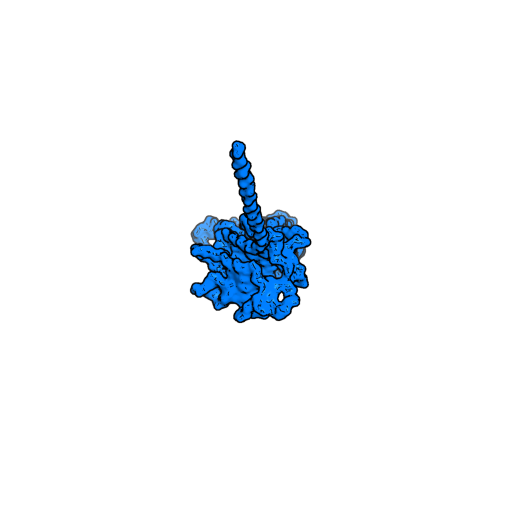5.12 88 PRO A CA 1
ATOM 648 C C . PRO A 1 88 ? -4.515 -1.870 -6.682 1.00 85.12 88 PRO A C 1
ATOM 650 O O . PRO A 1 88 ? -4.974 -2.289 -5.628 1.00 85.12 88 PRO A O 1
ATOM 653 N N . ALA A 1 89 ? -3.478 -2.477 -7.264 1.00 84.06 89 ALA A N 1
ATOM 654 C CA . ALA A 1 89 ? -2.888 -3.719 -6.745 1.00 84.06 89 ALA A CA 1
ATOM 655 C C . ALA A 1 89 ? -2.119 -3.556 -5.410 1.00 84.06 89 ALA A C 1
ATOM 657 O O . ALA A 1 89 ? -1.775 -4.553 -4.760 1.00 84.06 89 ALA A O 1
ATOM 658 N N . GLN A 1 90 ? -1.814 -2.314 -5.017 1.00 86.25 90 GLN A N 1
ATOM 659 C CA . GLN A 1 90 ? -1.114 -1.953 -3.777 1.00 86.25 90 GLN A CA 1
ATOM 660 C C . GLN A 1 90 ? -2.082 -1.412 -2.709 1.00 86.25 90 GLN A C 1
ATOM 662 O O . GLN A 1 90 ? -1.635 -0.982 -1.656 1.00 86.25 90 GLN A O 1
ATOM 667 N N . ASN A 1 91 ? -3.395 -1.443 -2.964 1.00 96.69 91 ASN A N 1
ATOM 668 C CA . ASN A 1 91 ? -4.421 -0.999 -2.026 1.00 96.69 91 ASN A CA 1
ATOM 669 C C . ASN A 1 91 ? -5.565 -2.009 -1.950 1.00 96.69 91 ASN A C 1
ATOM 671 O O . ASN A 1 91 ? -5.977 -2.573 -2.960 1.00 96.69 91 ASN A O 1
ATOM 675 N N . PHE A 1 92 ? -6.139 -2.189 -0.771 1.00 98.50 92 PHE A N 1
ATOM 676 C CA . PHE A 1 92 ? -7.400 -2.898 -0.615 1.00 98.50 92 PHE A CA 1
ATOM 677 C C . PHE A 1 92 ? -8.582 -1.952 -0.865 1.00 98.50 92 PHE A C 1
ATOM 679 O O . PHE A 1 92 ? -8.606 -0.825 -0.369 1.00 98.50 92 PHE A O 1
ATOM 686 N N . PHE A 1 93 ? -9.600 -2.425 -1.587 1.00 98.50 93 PHE A N 1
ATOM 687 C CA . PHE A 1 93 ? -10.887 -1.739 -1.698 1.00 98.50 93 PHE A CA 1
ATOM 688 C C . PHE A 1 93 ? -12.043 -2.707 -1.979 1.00 98.50 93 PHE A C 1
ATOM 690 O O . PHE A 1 93 ? -11.877 -3.769 -2.589 1.00 98.50 93 PHE A O 1
ATOM 697 N N . PHE A 1 94 ? -13.237 -2.323 -1.525 1.00 98.56 94 PHE A N 1
ATOM 698 C CA . PHE A 1 94 ? -14.476 -3.045 -1.806 1.00 98.56 94 PHE A CA 1
ATOM 699 C C . PHE A 1 94 ? -14.944 -2.833 -3.253 1.00 98.56 94 PHE A C 1
ATOM 701 O O . PHE A 1 94 ? -14.622 -1.827 -3.887 1.00 98.56 94 PHE A O 1
ATOM 708 N N . ALA A 1 95 ? -15.715 -3.800 -3.750 1.00 97.06 95 ALA A N 1
ATOM 709 C CA . ALA A 1 95 ? -16.236 -3.868 -5.109 1.00 97.06 95 ALA A CA 1
ATOM 710 C C . ALA A 1 95 ? -17.014 -2.610 -5.509 1.00 97.06 95 ALA A C 1
ATOM 712 O O . ALA A 1 95 ? -17.664 -1.959 -4.693 1.00 97.06 95 ALA A O 1
ATOM 713 N N . GLN A 1 96 ? -16.963 -2.284 -6.794 1.00 94.19 96 GLN A N 1
ATOM 714 C CA . GLN A 1 96 ? -17.736 -1.183 -7.362 1.00 94.19 96 GLN A CA 1
ATOM 715 C C . GLN A 1 96 ? -19.243 -1.327 -7.100 1.00 94.19 96 GLN A C 1
ATOM 717 O O . GLN A 1 96 ? -19.797 -2.426 -7.125 1.00 94.19 96 GLN A O 1
ATOM 722 N N . GLY A 1 97 ? -19.908 -0.195 -6.867 1.00 94.06 97 GLY A N 1
ATOM 723 C CA . GLY A 1 97 ? -21.353 -0.117 -6.646 1.00 94.06 97 GLY A CA 1
ATOM 724 C C . GLY A 1 97 ? -21.832 -0.622 -5.280 1.00 94.06 97 GLY A C 1
ATOM 725 O O . GLY A 1 97 ? -23.040 -0.722 -5.078 1.00 94.06 97 GLY A O 1
ATOM 726 N N . THR A 1 98 ? -20.930 -0.938 -4.345 1.00 96.12 98 THR A N 1
ATOM 727 C CA . THR A 1 98 ? -21.285 -1.344 -2.974 1.00 96.12 98 THR A CA 1
ATOM 728 C C . THR A 1 98 ? -21.160 -0.189 -1.981 1.00 96.12 98 THR A C 1
ATOM 730 O O . THR A 1 98 ? -20.486 0.808 -2.238 1.00 96.12 98 THR A O 1
ATOM 733 N N . ASP A 1 99 ? -21.766 -0.341 -0.802 1.00 95.94 99 ASP A N 1
ATOM 734 C CA . ASP A 1 99 ? -21.716 0.645 0.288 1.00 95.94 99 ASP A CA 1
ATOM 735 C C . ASP A 1 99 ? -20.474 0.506 1.188 1.00 95.94 99 ASP A C 1
ATOM 737 O O . ASP A 1 99 ? -20.473 0.994 2.322 1.00 95.94 99 ASP A O 1
ATOM 741 N N . GLY A 1 100 ? -19.435 -0.185 0.714 1.00 96.94 100 GLY A N 1
ATOM 742 C CA . GLY A 1 100 ? -18.292 -0.626 1.510 1.00 96.94 100 GLY A CA 1
ATOM 743 C C . GLY A 1 100 ? -18.526 -2.007 2.126 1.00 96.94 100 GLY A C 1
ATOM 744 O O . GLY A 1 100 ? -19.071 -2.895 1.469 1.00 96.94 100 GLY A O 1
ATOM 745 N N . GLY A 1 101 ? -18.101 -2.203 3.372 1.00 98.19 101 GLY A N 1
ATOM 746 C CA . GLY A 1 101 ? -18.174 -3.504 4.035 1.00 98.19 101 GLY A CA 1
ATOM 747 C C . GLY A 1 101 ? -17.593 -3.497 5.445 1.00 98.19 101 GLY A C 1
ATOM 748 O O . GLY A 1 101 ? -17.301 -2.441 6.009 1.00 98.19 101 GLY A O 1
ATOM 749 N N . ARG A 1 102 ? -17.433 -4.687 6.025 1.00 98.69 102 ARG A N 1
ATOM 750 C CA . ARG A 1 102 ? -16.853 -4.880 7.358 1.00 98.69 102 ARG A CA 1
ATOM 751 C C . ARG A 1 102 ? -15.600 -5.733 7.290 1.00 98.69 102 ARG A C 1
ATO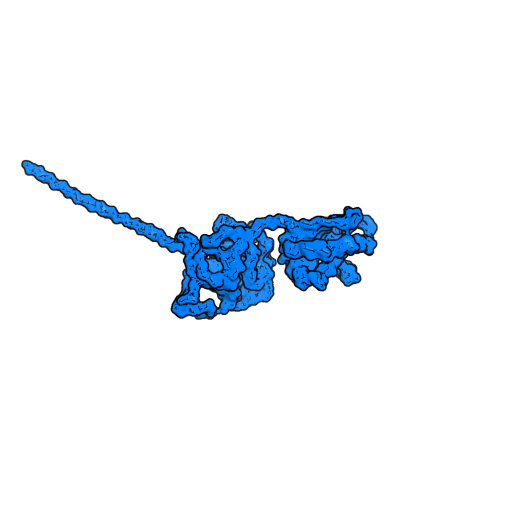M 753 O O . ARG A 1 102 ? -15.631 -6.836 6.750 1.00 98.69 102 ARG A O 1
ATOM 760 N N . ILE A 1 103 ? -14.522 -5.234 7.886 1.00 98.81 103 ILE A N 1
ATOM 761 C CA . ILE A 1 103 ? -13.256 -5.958 8.033 1.00 98.81 103 ILE A CA 1
ATOM 762 C C . ILE A 1 103 ? -13.015 -6.202 9.514 1.00 98.81 103 ILE A C 1
ATOM 764 O O . ILE A 1 103 ? -12.995 -5.262 10.309 1.00 98.81 103 ILE A O 1
ATOM 768 N N . GLN A 1 104 ? -12.832 -7.462 9.880 1.00 98.62 104 GLN A N 1
ATOM 769 C CA . GLN A 1 104 ? -12.464 -7.881 11.223 1.00 98.62 104 GLN A CA 1
ATOM 770 C C . GLN A 1 104 ? -10.958 -8.143 11.281 1.00 98.62 104 GLN A C 1
ATOM 772 O O . GLN A 1 104 ? -10.378 -8.692 10.347 1.00 98.62 104 GLN A O 1
ATOM 777 N N . VAL A 1 105 ? -10.335 -7.736 12.386 1.00 98.75 105 VAL A N 1
ATOM 778 C CA . VAL A 1 105 ? -8.913 -7.954 12.681 1.00 98.75 105 VAL A CA 1
ATOM 779 C C . VAL A 1 105 ? -8.801 -8.716 13.995 1.00 98.75 105 VAL A C 1
ATOM 781 O O . VAL A 1 105 ? -9.312 -8.252 15.016 1.00 98.75 105 VAL A O 1
ATOM 784 N N . ASP A 1 106 ? -8.203 -9.907 13.978 1.00 98.50 106 ASP A N 1
ATOM 785 C CA . ASP A 1 106 ? -7.883 -10.694 15.174 1.00 98.50 106 ASP A CA 1
ATOM 786 C C . ASP A 1 106 ? -6.393 -10.538 15.462 1.00 98.50 106 ASP A C 1
ATOM 788 O O . ASP A 1 106 ? -5.556 -11.084 14.743 1.00 98.50 106 ASP A O 1
ATOM 792 N N . LEU A 1 107 ? -6.060 -9.816 16.532 1.00 97.75 107 LEU A N 1
ATOM 793 C CA . LEU A 1 107 ? -4.680 -9.602 16.976 1.00 97.75 107 LEU A CA 1
ATOM 794 C C . LEU A 1 107 ? -4.040 -10.877 17.568 1.00 97.75 107 LEU A C 1
ATOM 796 O O . LEU A 1 107 ? -2.902 -10.851 18.032 1.00 97.75 107 LEU A O 1
ATOM 800 N N . GLY A 1 108 ? -4.781 -11.988 17.636 1.00 96.81 108 GLY A N 1
ATOM 801 C CA . GLY A 1 108 ? -4.364 -13.281 18.185 1.00 96.81 108 GLY A CA 1
ATOM 802 C C . GLY A 1 108 ? -4.383 -13.333 19.715 1.00 96.81 108 GLY A C 1
ATOM 803 O O . GLY A 1 108 ? -4.577 -14.395 20.308 1.00 96.81 108 GLY A O 1
ATOM 804 N N . SER A 1 109 ? -4.239 -12.187 20.381 1.00 94.81 109 SER A N 1
ATOM 805 C CA . SER A 1 109 ? -4.324 -12.054 21.834 1.00 94.81 109 SER A CA 1
ATOM 806 C C . SER A 1 109 ? -4.838 -10.671 22.239 1.00 94.81 109 SER A C 1
ATOM 808 O O . SER A 1 109 ? -4.921 -9.765 21.417 1.00 94.81 109 SER A O 1
ATOM 810 N N . ALA A 1 110 ? -5.240 -10.514 23.503 1.00 96.69 110 ALA A N 1
ATOM 811 C CA . ALA A 1 110 ? -5.705 -9.229 24.016 1.00 96.69 110 ALA A CA 1
ATOM 812 C C . ALA A 1 110 ? -4.523 -8.267 24.232 1.00 96.69 110 ALA A C 1
ATOM 814 O O . ALA A 1 110 ? -3.810 -8.387 25.236 1.00 96.69 110 ALA A O 1
ATOM 815 N N . THR A 1 111 ? -4.391 -7.308 23.322 1.00 96.69 111 THR A N 1
ATOM 816 C CA . THR A 1 111 ? -3.330 -6.300 23.207 1.00 96.69 111 THR A CA 1
ATOM 817 C C . THR A 1 111 ? -3.756 -4.992 23.868 1.00 96.69 111 THR A C 1
ATOM 819 O O . THR A 1 111 ? -4.902 -4.574 23.713 1.00 96.69 111 THR A O 1
ATOM 822 N N . THR A 1 112 ? -2.859 -4.330 24.605 1.00 97.69 112 THR A N 1
ATOM 823 C CA . THR A 1 112 ? -3.105 -2.967 25.112 1.00 97.69 112 THR A CA 1
ATOM 824 C C . THR A 1 112 ? -2.801 -1.980 23.996 1.00 97.69 112 THR A C 1
ATOM 826 O O . THR A 1 112 ? -1.642 -1.713 23.693 1.00 97.69 112 THR A O 1
ATOM 829 N N . ILE A 1 113 ? -3.839 -1.470 23.345 1.00 98.00 113 ILE A N 1
ATOM 830 C CA . ILE A 1 113 ? -3.685 -0.691 22.121 1.00 98.00 113 ILE A CA 1
ATOM 831 C C . ILE A 1 113 ? -3.412 0.763 22.488 1.00 98.00 113 ILE A C 1
ATOM 833 O O . ILE A 1 113 ? -4.291 1.460 22.986 1.00 98.00 113 ILE A O 1
ATOM 837 N N . LYS A 1 114 ? -2.205 1.241 22.196 1.00 96.31 114 LYS A N 1
ATOM 838 C CA . LYS A 1 114 ? -1.836 2.650 22.347 1.00 96.31 114 LYS A CA 1
ATOM 839 C C . LYS A 1 114 ? -2.524 3.518 21.296 1.00 96.31 114 LYS A C 1
ATOM 841 O O . LYS A 1 114 ? -3.013 4.603 21.598 1.00 96.31 114 LYS A O 1
ATOM 846 N N . GLN A 1 115 ? -2.493 3.053 20.051 1.00 96.69 115 GLN A N 1
ATOM 847 C CA . GLN A 1 115 ? -2.839 3.854 18.885 1.00 96.69 115 GLN A CA 1
ATOM 848 C C . GLN A 1 115 ? -3.182 2.959 17.693 1.00 96.69 115 GLN A C 1
ATOM 850 O O . GLN A 1 115 ? -2.608 1.881 17.548 1.00 96.69 115 GLN A O 1
ATOM 855 N N . ILE A 1 116 ? -4.093 3.415 16.835 1.00 98.56 116 ILE A N 1
ATOM 856 C CA . ILE A 1 116 ? -4.432 2.768 15.560 1.00 98.56 116 ILE A CA 1
ATOM 857 C C . ILE A 1 116 ? -4.282 3.801 14.449 1.00 98.56 116 ILE A C 1
ATOM 859 O O . ILE A 1 116 ? -4.795 4.914 14.592 1.00 98.56 116 ILE A O 1
ATOM 863 N N . ASN A 1 117 ? -3.603 3.438 13.360 1.00 98.50 117 ASN A N 1
ATOM 864 C CA . ASN A 1 117 ? -3.428 4.311 12.202 1.00 98.50 117 ASN A CA 1
ATOM 865 C C . ASN A 1 117 ? -3.993 3.676 10.940 1.00 98.50 117 ASN A C 1
ATOM 867 O O . ASN A 1 117 ? -3.873 2.470 10.752 1.00 98.50 117 ASN A O 1
ATOM 871 N N . THR A 1 118 ? -4.577 4.486 10.063 1.00 98.81 118 THR A N 1
ATOM 872 C CA . THR A 1 118 ? -5.075 4.031 8.760 1.00 98.81 118 THR A CA 1
ATOM 873 C C . THR A 1 118 ? -4.630 4.972 7.653 1.00 98.81 118 THR A C 1
ATOM 875 O O . THR A 1 118 ? -4.694 6.199 7.796 1.00 98.81 118 THR A O 1
ATOM 878 N N . TYR A 1 119 ? -4.223 4.400 6.522 1.00 98.62 119 TYR A N 1
ATOM 879 C CA . TYR A 1 119 ? -3.682 5.150 5.390 1.00 98.62 119 TYR A CA 1
ATOM 880 C C . TYR A 1 119 ? -4.426 4.820 4.102 1.00 98.62 119 TYR A C 1
ATOM 882 O O . TYR A 1 119 ? -4.894 3.698 3.910 1.00 98.62 119 TYR A O 1
ATOM 890 N N . SER A 1 120 ? -4.537 5.803 3.216 1.00 98.62 120 SER A N 1
ATOM 891 C CA . SER A 1 120 ? -5.125 5.640 1.885 1.00 98.62 120 SER A CA 1
ATOM 892 C C . SER A 1 120 ? -4.531 6.636 0.896 1.00 98.62 120 SER A C 1
ATOM 894 O O . SER A 1 120 ? -4.081 7.716 1.290 1.00 98.62 120 SER A O 1
ATOM 896 N N . TRP A 1 121 ? -4.546 6.301 -0.396 1.00 97.88 121 TRP A N 1
ATOM 897 C CA . TRP A 1 121 ? -4.104 7.209 -1.457 1.00 97.88 121 TRP A CA 1
ATOM 898 C C . TRP A 1 121 ? -4.867 6.971 -2.760 1.00 97.88 121 TRP A C 1
ATOM 900 O O . TRP A 1 121 ? -4.869 5.864 -3.291 1.00 97.88 121 TRP A O 1
ATOM 910 N N . HIS A 1 122 ? -5.517 8.024 -3.264 1.00 97.06 122 HIS A N 1
ATOM 911 C CA . HIS A 1 122 ? -6.117 8.061 -4.599 1.00 97.06 122 HIS A CA 1
ATOM 912 C C . HIS A 1 122 ? -6.262 9.508 -5.098 1.00 97.06 122 HIS A C 1
ATOM 914 O O . HIS A 1 122 ? -6.611 10.361 -4.281 1.00 97.06 122 HIS A O 1
ATOM 920 N N . PRO A 1 123 ? -6.125 9.823 -6.404 1.00 91.94 123 PRO A N 1
ATOM 921 C CA . PRO A 1 123 ? -6.259 11.192 -6.935 1.00 91.94 123 PRO A CA 1
ATOM 922 C C . PRO A 1 123 ? -7.671 11.803 -6.859 1.00 91.94 123 PRO A C 1
ATOM 924 O O . PRO A 1 123 ? -7.923 12.894 -7.363 1.00 91.94 123 PRO A O 1
ATOM 927 N N . GLY A 1 124 ? -8.643 11.110 -6.268 1.00 92.75 124 GLY A N 1
ATOM 928 C CA . GLY A 1 124 ? -10.057 11.483 -6.347 1.00 92.75 124 GLY A CA 1
ATOM 929 C C . GLY A 1 124 ? -10.861 11.059 -5.127 1.00 92.75 124 GLY A C 1
ATOM 930 O O . GLY A 1 124 ? -10.311 10.851 -4.049 1.00 92.75 124 GLY A O 1
ATOM 931 N N . THR A 1 125 ? -12.166 10.872 -5.318 1.00 94.62 125 THR A N 1
ATOM 932 C CA . THR A 1 125 ? -13.136 10.553 -4.252 1.00 94.62 125 THR A CA 1
ATOM 933 C C . THR A 1 125 ? -12.836 9.265 -3.497 1.00 94.62 125 THR A C 1
ATOM 935 O O . THR A 1 125 ? -13.333 9.078 -2.394 1.00 94.62 125 THR A O 1
ATOM 938 N N . ARG A 1 126 ? -11.973 8.402 -4.032 1.00 96.94 126 ARG A N 1
ATOM 939 C CA . ARG A 1 126 ? -11.530 7.148 -3.406 1.00 96.94 126 ARG A CA 1
ATOM 940 C C . ARG A 1 126 ? -10.330 7.307 -2.467 1.00 96.94 126 ARG A C 1
ATOM 942 O O . ARG A 1 126 ? -9.809 6.314 -1.969 1.00 96.94 126 ARG A O 1
ATOM 949 N N . GLY A 1 127 ? -9.855 8.534 -2.257 1.00 97.12 127 GLY A N 1
ATOM 950 C CA . GLY A 1 127 ? -8.774 8.848 -1.321 1.00 97.12 127 GLY A CA 1
ATOM 951 C C . GLY A 1 127 ? -9.262 8.926 0.129 1.00 97.12 127 GLY A C 1
ATOM 952 O O . GLY A 1 127 ? -8.672 8.268 0.984 1.00 97.12 127 GLY A O 1
ATOM 953 N N . PRO A 1 128 ? -10.334 9.686 0.430 1.00 98.31 128 PRO A N 1
ATOM 954 C CA . PRO A 1 128 ? -10.863 9.820 1.782 1.00 98.31 128 PRO A CA 1
ATOM 955 C C . PRO A 1 128 ? -11.279 8.499 2.432 1.00 98.31 128 PRO A C 1
ATOM 957 O O . PRO A 1 128 ? -11.652 7.547 1.754 1.00 98.31 128 PRO A O 1
ATOM 960 N N . GLN A 1 129 ? -11.279 8.472 3.762 1.00 98.62 129 GLN A N 1
ATOM 961 C CA . GLN A 1 129 ? -11.637 7.323 4.587 1.00 98.62 129 GLN A CA 1
ATOM 962 C C . GLN A 1 129 ? -12.923 7.633 5.357 1.00 98.62 129 GLN A C 1
ATOM 964 O O . GLN A 1 129 ? -13.009 8.668 6.021 1.00 98.62 129 GLN A O 1
ATOM 969 N N . VAL A 1 130 ? -13.907 6.731 5.296 1.00 98.69 130 VAL A N 1
ATOM 970 C CA . VAL A 1 130 ? -15.163 6.842 6.052 1.00 98.69 130 VAL A CA 1
ATOM 971 C C . VAL A 1 130 ? -15.434 5.517 6.748 1.00 98.69 130 VAL A C 1
ATOM 973 O O . VAL A 1 130 ? -15.764 4.529 6.098 1.00 98.69 130 VAL A O 1
ATOM 976 N N . TYR A 1 131 ? -15.290 5.471 8.071 1.00 98.88 131 TYR A N 1
ATOM 977 C CA . TYR A 1 131 ? -15.531 4.241 8.824 1.00 98.88 131 TYR A CA 1
ATOM 978 C C . TYR A 1 131 ? -15.910 4.481 10.283 1.00 98.88 131 TYR A C 1
ATOM 980 O O . TYR A 1 131 ? -15.634 5.527 10.872 1.00 98.88 131 TYR A O 1
ATOM 988 N N . GLN A 1 132 ? -16.532 3.473 10.885 1.00 98.81 132 GLN A N 1
ATOM 989 C CA . GLN A 1 132 ? -16.631 3.336 12.335 1.00 98.81 132 GLN A CA 1
ATOM 990 C C . GLN A 1 132 ? -15.696 2.220 12.791 1.00 98.81 132 GLN A C 1
ATOM 992 O O . GLN A 1 132 ? -15.653 1.154 12.179 1.00 98.81 132 GLN A O 1
ATOM 997 N N . LEU A 1 133 ? -14.948 2.472 13.861 1.00 98.88 133 LEU A N 1
ATOM 998 C CA . LEU A 1 133 ? -14.062 1.491 14.472 1.00 98.88 133 LEU A CA 1
ATOM 999 C C . LEU A 1 133 ? -14.694 0.962 15.752 1.00 98.88 133 LEU A C 1
ATOM 1001 O O . LEU A 1 133 ? -15.069 1.742 16.633 1.00 98.88 133 LEU A O 1
ATOM 1005 N N . TYR A 1 134 ? -14.737 -0.357 15.879 1.00 98.81 134 TYR A N 1
ATOM 1006 C CA . TYR A 1 134 ? -15.159 -1.052 17.085 1.00 98.81 134 TYR A CA 1
ATOM 1007 C C . TYR A 1 134 ? -14.058 -1.981 17.588 1.00 98.81 134 TYR A C 1
ATOM 1009 O O . TYR A 1 134 ? -13.215 -2.432 16.814 1.00 98.81 134 TYR A O 1
ATOM 1017 N N . ALA A 1 135 ? -14.090 -2.298 18.881 1.00 98.50 135 ALA A N 1
ATOM 1018 C CA . ALA A 1 135 ? -13.164 -3.239 19.490 1.00 98.50 135 ALA A CA 1
ATOM 1019 C C . ALA A 1 135 ? -13.850 -4.151 20.515 1.00 98.50 135 ALA A C 1
ATOM 1021 O O . ALA A 1 135 ? -14.853 -3.780 21.130 1.00 98.50 135 ALA A O 1
ATOM 1022 N N . SER A 1 136 ? -13.304 -5.351 20.712 1.00 98.31 136 SER A N 1
ATOM 1023 C CA . SER A 1 136 ? -13.762 -6.290 21.737 1.00 98.31 136 SER A CA 1
ATOM 1024 C C . SER A 1 136 ? -12.626 -7.168 22.266 1.00 98.31 136 SER A C 1
ATOM 1026 O O . SER A 1 136 ? -11.677 -7.512 21.561 1.00 98.31 136 SER A O 1
ATOM 1028 N N . VAL A 1 137 ? -12.734 -7.572 23.532 1.00 96.62 137 VAL A N 1
ATOM 1029 C CA . VAL A 1 137 ? -11.932 -8.669 24.106 1.00 96.62 137 VAL A CA 1
ATOM 1030 C C . VAL A 1 137 ? -12.444 -10.046 23.660 1.00 96.62 137 VAL A C 1
ATOM 1032 O O . VAL A 1 137 ? -11.710 -11.028 23.737 1.00 96.62 137 VAL A O 1
ATOM 1035 N N . GLY A 1 138 ? -13.691 -10.108 23.176 1.00 95.25 138 GLY A N 1
ATOM 1036 C CA . GLY A 1 138 ? -14.341 -11.280 22.585 1.00 95.25 138 GLY A CA 1
ATOM 1037 C C . GLY A 1 138 ? -14.701 -12.419 23.536 1.00 95.25 138 GLY A C 1
ATOM 1038 O O . GLY A 1 138 ? -14.916 -13.546 23.103 1.00 95.25 138 GLY A O 1
ATOM 1039 N N . ASN A 1 139 ? -14.776 -12.136 24.834 1.00 91.56 139 ASN A N 1
ATOM 1040 C CA . ASN A 1 139 ? -15.278 -13.059 25.856 1.00 91.56 139 ASN A CA 1
ATOM 1041 C C . ASN A 1 139 ? -16.508 -12.505 26.601 1.00 91.56 139 ASN A C 1
ATOM 1043 O O . ASN A 1 139 ? -16.920 -13.064 27.616 1.00 91.56 139 ASN A O 1
ATOM 1047 N N . GLY A 1 140 ? -17.085 -11.404 26.109 1.00 85.38 140 GLY A N 1
ATOM 1048 C CA . GLY A 1 140 ? -18.309 -10.826 26.656 1.00 85.38 140 GLY A CA 1
ATOM 1049 C C . GLY A 1 140 ? -19.527 -11.708 26.378 1.00 85.38 140 GLY A C 1
ATOM 1050 O O . GLY A 1 140 ? -19.603 -12.393 25.357 1.00 85.38 140 GLY A O 1
ATOM 1051 N N . GLN A 1 141 ? -20.508 -11.680 27.280 1.00 85.75 141 GLN A N 1
ATOM 1052 C CA . GLN A 1 141 ? -21.784 -12.358 27.063 1.00 85.75 141 GLN A CA 1
ATOM 1053 C C . GLN A 1 141 ? -22.469 -11.805 25.802 1.00 85.75 141 GLN A C 1
ATOM 1055 O O . GLN A 1 141 ? -22.562 -10.593 25.632 1.00 85.75 141 GLN A O 1
ATOM 1060 N N . GLY A 1 142 ? -22.941 -12.692 24.920 1.00 88.12 142 GLY A N 1
ATOM 1061 C CA . GLY A 1 142 ? -23.563 -12.293 23.650 1.00 88.12 142 GLY A CA 1
ATOM 1062 C C . GLY A 1 142 ? -22.573 -11.820 22.581 1.00 88.12 142 GLY A C 1
ATOM 1063 O O . GLY A 1 142 ? -23.005 -11.296 21.557 1.00 88.12 142 GLY A O 1
ATOM 1064 N N . PHE A 1 143 ? -21.262 -12.002 22.791 1.00 96.44 143 PHE A N 1
ATOM 1065 C CA . PHE A 1 143 ? -20.266 -11.667 21.781 1.00 96.44 143 PHE A CA 1
ATOM 1066 C C . PHE A 1 143 ? -20.471 -12.487 20.503 1.00 96.44 143 PHE A C 1
ATOM 1068 O O . PHE A 1 143 ? -20.458 -13.720 20.531 1.00 96.44 143 PHE A O 1
ATOM 1075 N N . ARG A 1 144 ? -20.614 -11.788 19.376 1.00 97.12 144 ARG A N 1
ATOM 1076 C CA . ARG A 1 144 ? -20.629 -12.372 18.032 1.00 97.12 144 ARG A CA 1
ATOM 1077 C C . ARG A 1 144 ? -19.440 -11.813 17.262 1.00 97.12 144 ARG A C 1
ATOM 1079 O O . ARG A 1 144 ? -19.361 -10.605 17.058 1.00 97.12 144 ARG A O 1
ATOM 1086 N N . LEU A 1 145 ? -18.540 -12.699 16.836 1.00 96.69 145 LEU A N 1
ATOM 1087 C CA . LEU A 1 145 ? -17.291 -12.336 16.157 1.00 96.69 145 LEU A CA 1
ATOM 1088 C C . LEU A 1 145 ? -17.525 -11.669 14.796 1.00 96.69 145 LEU A C 1
ATOM 1090 O O . LEU A 1 145 ? -16.809 -10.750 14.422 1.00 96.69 145 LEU A O 1
ATOM 1094 N N . GLU A 1 146 ? -18.548 -12.108 14.072 1.00 97.50 146 GLU A N 1
ATOM 1095 C CA . GLU A 1 146 ? -18.790 -11.689 12.691 1.00 97.50 146 GLU A CA 1
ATOM 1096 C C . GLU A 1 146 ? -20.198 -11.082 12.580 1.00 97.50 146 GLU A C 1
ATOM 1098 O O . GLU A 1 146 ? -21.135 -11.729 12.092 1.00 97.50 146 GLU A O 1
ATOM 1103 N N . PRO A 1 147 ? -20.430 -9.872 13.131 1.00 97.06 147 PRO A N 1
ATOM 1104 C CA . PRO A 1 147 ? -21.681 -9.166 12.915 1.00 97.06 147 PRO A CA 1
ATOM 1105 C C . PRO A 1 147 ? -21.684 -8.609 11.485 1.00 97.06 147 PRO A C 1
ATOM 1107 O O . PRO A 1 147 ? -21.030 -7.608 11.195 1.00 97.06 147 PRO A O 1
ATOM 1110 N N . GLU A 1 148 ? -22.433 -9.249 10.590 1.00 96.25 1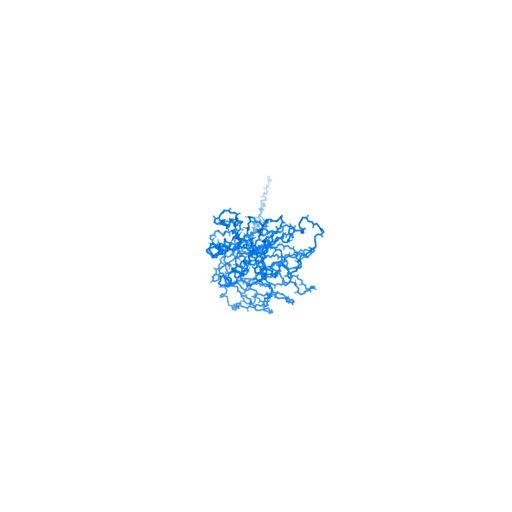48 GLU A N 1
ATOM 1111 C CA . GLU A 1 148 ? -22.690 -8.761 9.226 1.00 96.25 148 GLU A CA 1
ATOM 1112 C C . GLU A 1 148 ? -23.464 -7.435 9.243 1.00 96.25 148 GLU A C 1
ATOM 1114 O O . GLU A 1 148 ? -24.067 -7.052 10.261 1.00 96.25 148 GLU A O 1
ATOM 1119 N N . ARG A 1 149 ? -23.463 -6.708 8.120 1.00 94.50 149 ARG A N 1
ATOM 1120 C CA . ARG A 1 149 ? -24.229 -5.462 8.016 1.00 94.50 149 ARG A CA 1
ATOM 1121 C C . ARG A 1 149 ? -25.723 -5.717 8.223 1.00 94.50 149 ARG A C 1
ATOM 1123 O O . ARG A 1 149 ? -26.248 -6.796 7.979 1.00 94.50 149 ARG A O 1
ATOM 1130 N N . GLY A 1 150 ? -26.404 -4.716 8.778 1.00 94.38 150 GLY A N 1
ATOM 1131 C CA . GLY A 1 150 ? -27.763 -4.861 9.317 1.00 94.38 150 GLY A CA 1
ATOM 1132 C C . GLY A 1 150 ? -27.810 -5.335 10.776 1.00 94.38 150 GLY A C 1
ATOM 1133 O O . GLY A 1 150 ? -28.840 -5.180 11.424 1.00 94.38 150 GLY A O 1
ATOM 1134 N N . THR A 1 151 ? -26.695 -5.824 11.330 1.00 97.00 151 THR A N 1
ATOM 1135 C CA . THR A 1 151 ? -26.540 -6.061 12.774 1.00 97.00 151 THR A CA 1
ATOM 1136 C C . THR A 1 151 ? -25.704 -4.943 13.401 1.00 97.00 151 THR A C 1
ATOM 1138 O O . THR A 1 151 ? -24.606 -4.652 12.919 1.00 97.00 151 THR A O 1
ATOM 1141 N N . ASP A 1 152 ? -26.187 -4.322 14.479 1.00 97.12 152 ASP A N 1
ATOM 1142 C CA . ASP A 1 152 ? -25.410 -3.340 15.248 1.00 97.12 152 ASP A CA 1
ATOM 1143 C C . ASP A 1 152 ? -24.323 -4.052 16.079 1.00 97.12 152 ASP A C 1
ATOM 1145 O O . ASP A 1 152 ? -24.671 -4.845 16.964 1.00 97.12 152 ASP A O 1
ATOM 1149 N N . PRO A 1 153 ? -23.020 -3.787 15.842 1.00 97.81 153 PRO A N 1
ATOM 1150 C CA . PRO A 1 153 ? -21.944 -4.403 16.610 1.00 97.81 153 PRO A CA 1
ATOM 1151 C C . PRO A 1 153 ? -22.061 -4.170 18.124 1.00 97.81 153 PRO A C 1
ATOM 1153 O O . PRO A 1 153 ? -21.685 -5.057 18.893 1.00 97.81 153 PRO A O 1
ATOM 1156 N N . GLU A 1 154 ? -22.623 -3.040 18.579 1.00 96.75 154 GLU A N 1
ATOM 1157 C CA . GLU A 1 154 ? -22.753 -2.745 20.018 1.00 96.75 154 GLU A CA 1
ATOM 1158 C C . GLU A 1 154 ? -23.695 -3.731 20.728 1.00 96.75 154 GLU A C 1
ATOM 1160 O O . GLU A 1 154 ? -23.471 -4.106 21.879 1.00 96.75 154 GLU A O 1
ATOM 1165 N N . THR A 1 155 ? -24.685 -4.264 20.006 1.00 96.31 155 THR A N 1
ATOM 1166 C CA . THR A 1 155 ? -25.568 -5.337 20.500 1.00 96.31 155 THR A CA 1
ATOM 1167 C C . THR A 1 155 ? -24.905 -6.720 20.508 1.00 96.31 155 THR A C 1
ATOM 1169 O O . THR A 1 155 ? -25.446 -7.663 21.081 1.00 96.31 155 THR A O 1
ATOM 1172 N N . CYS A 1 156 ? -23.724 -6.843 19.896 1.00 96.38 156 CYS A N 1
ATOM 1173 C CA . CYS A 1 156 ? -22.966 -8.081 19.702 1.00 96.38 156 CYS A CA 1
ATOM 1174 C C . CYS A 1 156 ? -21.675 -8.124 20.535 1.00 96.38 156 CYS A C 1
ATOM 1176 O O . CYS A 1 156 ? -20.725 -8.818 20.169 1.00 96.38 156 CYS A O 1
ATOM 1178 N N . GLY A 1 157 ? -21.600 -7.358 21.626 1.00 95.94 157 GLY A N 1
ATOM 1179 C CA . GLY A 1 157 ? -20.433 -7.344 22.513 1.00 95.94 157 GLY A CA 1
ATOM 1180 C C . GLY A 1 157 ? -19.216 -6.597 21.954 1.00 95.94 157 GLY A C 1
ATOM 1181 O O . GLY A 1 157 ? -18.093 -6.837 22.408 1.00 95.94 157 GLY A O 1
ATOM 1182 N N . TRP A 1 158 ? -19.419 -5.706 20.981 1.00 97.94 158 TRP A N 1
ATOM 1183 C CA . TRP A 1 158 ? -18.402 -4.767 20.512 1.00 97.94 158 TRP A CA 1
ATOM 1184 C C . TRP A 1 158 ? -18.589 -3.398 21.157 1.00 97.94 158 TRP A C 1
ATOM 1186 O O . TRP A 1 158 ? -19.705 -2.970 21.422 1.00 97.94 158 TRP A O 1
ATOM 1196 N N . LYS A 1 159 ? -17.494 -2.678 21.384 1.00 97.31 159 LYS A N 1
ATOM 1197 C CA . LYS A 1 159 ? -17.518 -1.290 21.847 1.00 97.31 159 LYS A CA 1
ATOM 1198 C C . LYS A 1 159 ? -17.115 -0.377 20.700 1.00 97.31 159 LYS A C 1
ATOM 1200 O O . LYS A 1 159 ? -16.050 -0.588 20.121 1.00 97.31 159 LYS A O 1
ATOM 1205 N N . ARG A 1 160 ? -17.909 0.653 20.392 1.00 98.38 160 ARG A N 1
ATOM 1206 C CA . ARG A 1 160 ? -17.481 1.687 19.439 1.00 98.38 160 ARG A CA 1
ATOM 1207 C C . ARG A 1 160 ? -16.325 2.497 20.032 1.00 98.38 160 ARG A C 1
ATOM 1209 O O . ARG A 1 160 ? -16.418 2.990 21.154 1.00 98.38 160 ARG A O 1
ATOM 1216 N N . ILE A 1 161 ? -15.247 2.624 19.266 1.00 98.50 161 ILE A N 1
ATOM 1217 C CA . ILE A 1 161 ? -14.040 3.374 19.627 1.00 98.50 161 ILE A CA 1
ATOM 1218 C C . ILE A 1 161 ? -14.062 4.755 18.982 1.00 98.50 161 ILE A C 1
ATOM 1220 O O . ILE A 1 161 ? -13.903 5.755 19.671 1.00 98.50 161 ILE A O 1
ATOM 1224 N N . ALA A 1 162 ? -14.281 4.817 17.669 1.00 98.44 162 ALA A N 1
ATOM 1225 C CA . ALA A 1 162 ? -14.191 6.062 16.917 1.00 98.44 162 ALA A CA 1
ATOM 1226 C C . ALA A 1 162 ? -15.093 6.053 15.681 1.00 98.44 162 ALA A C 1
ATOM 1228 O O . ALA A 1 162 ? -15.485 4.999 15.173 1.00 98.44 162 ALA A O 1
ATOM 1229 N N . LYS A 1 163 ? -15.372 7.255 15.176 1.00 98.62 163 LYS A N 1
ATOM 1230 C CA . LYS A 1 163 ? -15.935 7.497 13.849 1.00 98.62 163 LYS A CA 1
ATOM 1231 C C . LYS A 1 163 ? -14.960 8.379 13.079 1.00 98.62 163 LYS A C 1
ATOM 1233 O O . LYS A 1 163 ? -14.501 9.386 13.611 1.00 98.62 163 LYS A O 1
ATOM 1238 N N . VAL A 1 164 ? -14.669 7.997 11.845 1.00 98.81 164 VAL A N 1
ATOM 1239 C CA . VAL A 1 164 ? -13.706 8.661 10.968 1.00 98.81 164 VAL A CA 1
ATOM 1240 C C . VAL A 1 164 ? -14.403 9.071 9.680 1.00 98.81 164 VAL A C 1
ATOM 1242 O O . VAL A 1 164 ? -15.149 8.288 9.094 1.00 98.81 164 VAL A O 1
ATOM 1245 N N . ASP A 1 165 ? -14.160 10.310 9.264 1.00 98.50 165 ASP A N 1
ATOM 1246 C CA . ASP A 1 165 ? -14.566 10.859 7.975 1.00 98.50 165 ASP A CA 1
ATOM 1247 C C . ASP A 1 165 ? -13.528 11.902 7.556 1.00 98.50 165 ASP A C 1
ATOM 1249 O O . ASP A 1 165 ? -13.447 12.974 8.155 1.00 98.50 165 ASP A O 1
ATOM 1253 N N . THR A 1 166 ? -12.689 11.568 6.577 1.00 98.44 166 THR A N 1
ATOM 1254 C CA . THR A 1 166 ? -11.613 12.460 6.112 1.00 98.44 166 THR A CA 1
ATOM 1255 C C . THR A 1 166 ? -11.981 13.233 4.847 1.00 98.44 166 THR A C 1
ATOM 1257 O O . THR A 1 166 ? -11.126 13.880 4.232 1.00 98.44 166 THR A O 1
ATOM 1260 N N . ARG A 1 167 ? -13.249 13.175 4.416 1.00 97.31 167 ARG A N 1
ATOM 1261 C CA . ARG A 1 167 ? -13.704 13.938 3.252 1.00 97.31 167 ARG A CA 1
ATOM 1262 C C . ARG A 1 167 ? -13.576 15.433 3.555 1.00 97.31 167 ARG A C 1
ATOM 1264 O O . ARG A 1 167 ? -13.987 15.876 4.629 1.00 97.31 167 ARG A O 1
ATOM 1271 N N . PRO A 1 168 ? -13.007 16.234 2.640 1.00 91.19 168 PRO A N 1
ATOM 1272 C CA . PRO A 1 168 ? -12.974 17.672 2.840 1.00 91.19 168 PRO A CA 1
ATOM 1273 C C . PRO A 1 168 ? -14.392 18.245 2.757 1.00 91.19 168 PRO A C 1
ATOM 1275 O O . PRO A 1 168 ? -15.271 17.679 2.107 1.00 91.19 168 PRO A O 1
ATOM 1278 N N . SER A 1 169 ? -14.597 19.418 3.354 1.00 87.25 169 SER A N 1
ATOM 1279 C CA . SER A 1 169 ? -15.845 20.171 3.189 1.00 87.25 169 SER A CA 1
ATOM 1280 C C . SER A 1 169 ? -16.079 20.619 1.740 1.00 87.25 169 SER A C 1
ATOM 1282 O O . SER A 1 169 ? -17.222 20.830 1.348 1.00 87.25 169 SER A O 1
ATOM 1284 N N . GLU A 1 170 ? -15.009 20.757 0.947 1.00 80.50 170 GLU A N 1
ATOM 1285 C CA . GLU A 1 170 ? -15.047 21.167 -0.459 1.00 80.50 170 GLU A CA 1
ATOM 1286 C C . GLU A 1 170 ? -14.066 20.359 -1.329 1.00 80.50 170 GLU A C 1
ATOM 1288 O O . GLU A 1 170 ? -12.975 19.976 -0.896 1.00 80.50 170 GLU A O 1
ATOM 1293 N N . GLY A 1 171 ? -14.431 20.148 -2.598 1.00 83.50 171 GLY A N 1
ATOM 1294 C CA . GLY A 1 171 ? -13.629 19.404 -3.575 1.00 83.50 171 GLY A CA 1
ATOM 1295 C C . GLY A 1 171 ? -13.751 17.878 -3.460 1.00 83.50 171 GLY A C 1
ATOM 1296 O O . GLY A 1 171 ? -14.463 17.350 -2.615 1.00 83.50 171 GLY A O 1
ATOM 1297 N N . GLN A 1 172 ? -13.055 17.155 -4.343 1.00 82.19 172 GLN A N 1
ATOM 1298 C CA . GLN A 1 172 ? -13.161 15.687 -4.445 1.00 82.19 172 GLN A CA 1
ATOM 1299 C C . GLN A 1 172 ? -12.377 14.929 -3.362 1.00 82.19 172 GLN A C 1
ATOM 1301 O O . GLN A 1 172 ? -12.523 13.721 -3.227 1.00 82.19 172 GLN A O 1
ATOM 1306 N N . GLY A 1 173 ? -11.517 15.611 -2.602 1.00 88.56 173 GLY A N 1
ATOM 1307 C CA . GLY A 1 173 ? -10.780 14.982 -1.504 1.00 88.56 173 GLY A CA 1
ATOM 1308 C C . GLY A 1 173 ? -9.663 14.019 -1.901 1.00 88.56 173 GLY A C 1
ATOM 1309 O O . GLY A 1 173 ? -9.198 13.305 -1.024 1.00 88.56 173 GLY A O 1
ATOM 1310 N N . GLY A 1 174 ? -9.196 14.015 -3.153 1.00 93.56 174 GLY A N 1
ATOM 1311 C CA . GLY A 1 174 ? -8.037 13.217 -3.584 1.00 93.56 174 GLY A CA 1
ATOM 1312 C C . GLY A 1 174 ? -6.739 13.527 -2.828 1.00 93.56 174 GLY A C 1
ATOM 1313 O O . GLY A 1 174 ? -6.633 14.552 -2.149 1.00 93.56 174 GLY A O 1
ATOM 1314 N N . GLY A 1 175 ? -5.755 12.645 -2.925 1.00 95.75 175 GLY A N 1
ATOM 1315 C CA . GLY A 1 175 ? -4.472 12.725 -2.234 1.00 95.75 175 GLY A CA 1
ATOM 1316 C C . GLY A 1 175 ? -4.271 11.599 -1.225 1.00 95.75 175 GLY A C 1
ATOM 1317 O O . GLY A 1 175 ? -5.022 10.619 -1.197 1.00 95.75 175 GLY A O 1
ATOM 1318 N N . GLN A 1 176 ? -3.232 11.738 -0.405 1.00 97.81 176 GLN A N 1
ATOM 1319 C CA . GLN A 1 176 ? -2.939 10.808 0.686 1.00 97.81 176 GLN A CA 1
ATOM 1320 C C . GLN A 1 176 ? -3.692 11.226 1.934 1.00 97.81 176 GLN A C 1
ATOM 1322 O O . GLN A 1 176 ? -3.623 12.390 2.328 1.00 97.81 176 GLN A O 1
ATOM 1327 N N . HIS A 1 177 ? -4.350 10.274 2.583 1.00 98.56 177 HIS A N 1
ATOM 1328 C CA . HIS A 1 177 ? -4.982 10.477 3.879 1.00 98.56 177 HIS A CA 1
ATOM 1329 C C . HIS A 1 177 ? -4.299 9.599 4.910 1.00 98.56 177 HIS A C 1
ATOM 1331 O O . HIS A 1 177 ? -4.111 8.403 4.693 1.00 98.56 177 HIS A O 1
ATOM 1337 N N . GLY A 1 178 ? -3.949 10.212 6.031 1.00 98.44 178 GLY A N 1
ATOM 1338 C CA . GLY A 1 178 ? -3.506 9.530 7.233 1.00 98.44 178 GLY A CA 1
ATOM 1339 C C . GLY A 1 178 ? -4.496 9.818 8.348 1.00 98.44 178 GLY A C 1
ATOM 1340 O O . GLY A 1 178 ? -4.946 10.955 8.509 1.00 98.44 178 GLY A O 1
ATOM 1341 N N . VAL A 1 179 ? -4.834 8.800 9.127 1.00 98.81 179 VAL A N 1
ATOM 1342 C CA . VAL A 1 179 ? -5.639 8.944 10.339 1.00 98.81 179 VAL A CA 1
ATOM 1343 C C . VAL A 1 179 ? -4.905 8.279 11.480 1.00 98.81 179 VAL A C 1
ATOM 1345 O O . VAL A 1 179 ? -4.381 7.184 11.316 1.00 98.81 179 VAL A O 1
ATOM 1348 N N . THR A 1 180 ? -4.896 8.927 12.638 1.00 98.50 180 THR A N 1
ATOM 1349 C CA . THR A 1 180 ? -4.478 8.321 13.895 1.00 98.50 180 THR A CA 1
ATOM 1350 C C . THR A 1 180 ? -5.575 8.454 14.944 1.00 98.50 180 THR A C 1
ATOM 1352 O O . THR A 1 180 ? -6.167 9.523 15.128 1.00 98.50 180 THR A O 1
ATOM 1355 N N . ILE A 1 181 ? -5.864 7.343 15.615 1.00 98.69 181 ILE A N 1
ATOM 1356 C CA . ILE A 1 181 ? -6.800 7.234 16.731 1.00 98.69 181 ILE A CA 1
ATOM 1357 C C . ILE A 1 181 ? -5.969 6.902 17.966 1.00 98.69 181 ILE A C 1
ATOM 1359 O O . ILE A 1 181 ? -5.222 5.926 17.965 1.00 98.69 181 ILE A O 1
ATOM 1363 N N . SER A 1 182 ? -6.093 7.710 19.014 1.00 97.31 182 SER A N 1
ATOM 1364 C CA . SER A 1 182 ? -5.350 7.569 20.275 1.00 97.31 182 SER A CA 1
ATOM 1365 C C . SER A 1 182 ? -6.215 8.023 21.447 1.00 97.31 182 SER A C 1
ATOM 1367 O O . SER A 1 182 ? -7.220 8.692 21.225 1.00 97.31 182 SER A O 1
ATOM 1369 N N . ASP A 1 183 ? -5.826 7.717 22.681 1.00 95.19 183 ASP A N 1
ATOM 1370 C CA . ASP A 1 183 ? -6.505 8.220 23.879 1.00 95.19 183 ASP A CA 1
ATOM 1371 C C . ASP A 1 183 ? -5.597 9.186 24.660 1.00 95.19 183 ASP A C 1
ATOM 1373 O O . ASP A 1 183 ? -4.399 8.932 24.821 1.00 95.19 183 ASP A O 1
ATOM 1377 N N . SER A 1 184 ? -6.154 10.293 25.160 1.00 91.19 184 SER A N 1
ATOM 1378 C CA . SER A 1 184 ? -5.424 11.257 25.999 1.00 91.19 184 SER A CA 1
ATOM 1379 C C . SER A 1 184 ? -4.934 10.670 27.333 1.00 91.19 184 SER A C 1
ATOM 1381 O O . SER A 1 184 ? -3.983 11.192 27.917 1.00 91.19 184 SER A O 1
ATOM 1383 N N . GLY A 1 185 ? -5.540 9.572 27.790 1.00 87.44 185 GLY A N 1
ATOM 1384 C CA . GLY A 1 185 ? -5.143 8.774 28.947 1.00 87.44 185 GLY A CA 1
ATOM 1385 C C . GLY A 1 185 ? -3.981 7.806 28.696 1.00 87.44 185 GLY A C 1
ATOM 1386 O O . GLY A 1 185 ? -3.452 7.255 29.659 1.00 87.44 185 GLY A O 1
ATOM 1387 N N . GLY A 1 186 ? -3.543 7.630 27.443 1.00 89.19 186 GLY A N 1
ATOM 1388 C CA . GLY A 1 186 ? -2.342 6.868 27.077 1.00 89.19 186 GLY A CA 1
ATOM 1389 C C . GLY A 1 186 ? -2.592 5.583 26.281 1.00 89.19 186 GLY A C 1
ATOM 1390 O O . GLY A 1 186 ? -1.716 5.184 25.511 1.00 89.19 186 GLY A O 1
ATOM 1391 N N . ASP A 1 187 ? -3.768 4.965 26.407 1.00 94.88 187 ASP A N 1
ATOM 1392 C CA . ASP A 1 187 ? -4.181 3.812 25.605 1.00 94.88 187 ASP A CA 1
ATOM 1393 C C . ASP A 1 187 ? -5.688 3.803 25.325 1.00 94.88 187 ASP A C 1
ATOM 1395 O O . ASP A 1 187 ? -6.497 4.254 26.129 1.00 94.88 187 ASP A O 1
ATOM 1399 N N . ILE A 1 188 ? -6.065 3.263 24.166 1.00 97.06 188 ILE A N 1
ATOM 1400 C CA . ILE A 1 188 ? -7.457 3.089 23.717 1.00 97.06 188 ILE A CA 1
ATOM 1401 C C . ILE A 1 188 ? -8.183 2.030 24.569 1.00 97.06 188 ILE A C 1
ATOM 1403 O O . ILE A 1 188 ? -9.419 1.990 24.655 1.00 97.06 188 ILE A O 1
ATOM 1407 N N . GLY A 1 189 ? -7.413 1.126 25.172 1.00 96.31 189 GLY A N 1
ATOM 1408 C CA . GLY A 1 189 ? -7.873 -0.005 25.957 1.00 96.31 189 GLY A CA 1
ATOM 1409 C C . GLY A 1 189 ? -7.238 -1.320 25.514 1.00 96.31 189 GLY A C 1
ATOM 1410 O O . GLY A 1 189 ? -6.512 -1.416 24.520 1.00 96.31 189 GLY A O 1
ATOM 1411 N N . ARG A 1 190 ? -7.561 -2.377 26.261 1.00 97.50 190 ARG A N 1
ATOM 1412 C CA . ARG A 1 190 ? -7.094 -3.734 25.987 1.00 97.50 190 ARG A CA 1
ATOM 1413 C C . ARG A 1 190 ? -8.129 -4.527 25.191 1.00 97.50 190 ARG A C 1
ATOM 1415 O O . ARG A 1 190 ? -9.184 -4.854 25.731 1.00 97.50 190 ARG A O 1
ATOM 1422 N N . TYR A 1 191 ? -7.809 -4.892 23.950 1.00 98.31 191 TYR A N 1
ATOM 1423 C CA . TYR A 1 191 ? -8.715 -5.607 23.041 1.00 98.31 191 TYR A CA 1
ATOM 1424 C C . TYR A 1 191 ? -7.976 -6.669 22.224 1.00 98.31 191 TYR A C 1
ATOM 1426 O O . TYR A 1 191 ? -6.772 -6.573 22.012 1.00 98.31 191 TYR A O 1
ATOM 1434 N N . ARG A 1 192 ? -8.702 -7.695 21.770 1.00 98.31 192 ARG A N 1
ATOM 1435 C CA . ARG A 1 192 ? -8.183 -8.715 20.840 1.00 98.31 192 ARG A CA 1
ATOM 1436 C C . ARG A 1 192 ? -8.691 -8.487 19.423 1.00 98.31 192 ARG A C 1
ATOM 1438 O O . ARG A 1 192 ? -7.951 -8.673 18.466 1.00 98.31 192 ARG A O 1
ATOM 1445 N N . TYR A 1 193 ? -9.957 -8.112 19.309 1.00 98.81 193 TYR A N 1
ATOM 1446 C CA . TYR A 1 193 ? -10.637 -7.985 18.037 1.00 98.81 193 TYR A CA 1
ATOM 1447 C C . TYR A 1 193 ? -10.899 -6.518 17.723 1.00 98.81 193 TYR A C 1
ATOM 1449 O O . TYR A 1 193 ? -11.369 -5.782 18.594 1.00 98.81 193 TYR A O 1
ATOM 1457 N N . LEU A 1 194 ? -10.644 -6.123 16.478 1.00 98.88 194 LEU A N 1
ATOM 1458 C CA . LEU A 1 194 ? -11.080 -4.853 15.899 1.00 98.88 194 LEU A CA 1
ATOM 1459 C C . LEU A 1 194 ? -12.061 -5.125 14.759 1.00 98.88 194 LEU A C 1
ATOM 1461 O O . LEU A 1 194 ? -11.975 -6.157 14.094 1.00 98.88 194 LEU A O 1
ATOM 1465 N N . LEU A 1 195 ? -12.987 -4.199 14.539 1.00 98.88 195 LEU A N 1
ATOM 1466 C CA . LEU A 1 195 ? -13.937 -4.242 13.434 1.00 98.8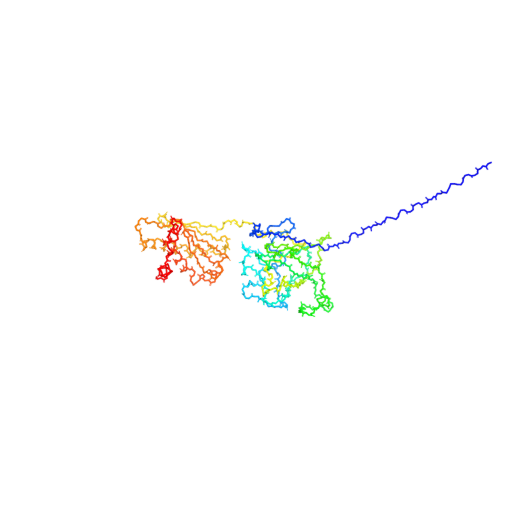8 195 LEU A CA 1
ATOM 1467 C C . LEU A 1 195 ? -14.018 -2.857 12.794 1.00 98.88 195 LEU A C 1
ATOM 1469 O O . LEU A 1 195 ? -14.436 -1.892 13.437 1.00 98.88 195 LEU A O 1
ATOM 1473 N N . PHE A 1 196 ? -13.626 -2.779 11.528 1.00 98.88 196 PHE A N 1
ATOM 1474 C CA . PHE A 1 196 ? -13.772 -1.599 10.687 1.00 98.88 196 PHE A CA 1
ATOM 1475 C C . PHE A 1 196 ? -15.072 -1.725 9.897 1.00 98.88 196 PHE A C 1
ATOM 1477 O O . PHE A 1 196 ? -15.175 -2.572 9.012 1.00 98.88 196 PHE A O 1
ATOM 1484 N N . ASP A 1 197 ? -16.064 -0.893 10.212 1.00 98.81 197 ASP A N 1
ATOM 1485 C CA . ASP A 1 197 ? -17.290 -0.753 9.423 1.00 98.81 197 ASP A CA 1
ATOM 1486 C C . ASP A 1 197 ? -17.117 0.403 8.432 1.00 98.81 197 ASP A C 1
ATOM 1488 O O . ASP A 1 197 ? -17.296 1.573 8.779 1.00 98.81 197 ASP A O 1
ATOM 1492 N N . ILE A 1 198 ? -16.686 0.062 7.219 1.00 98.81 198 ILE A N 1
ATOM 1493 C CA . ILE A 1 198 ? -16.210 0.980 6.181 1.00 98.81 198 ILE A CA 1
ATOM 1494 C C . ILE A 1 198 ? -17.355 1.344 5.248 1.00 98.81 198 ILE A C 1
ATOM 1496 O O . ILE A 1 198 ? -18.016 0.471 4.695 1.00 98.81 198 ILE A O 1
ATOM 1500 N N . SER A 1 199 ? -17.567 2.635 5.025 1.00 98.44 199 SER A N 1
ATOM 1501 C CA . SER A 1 199 ? -18.558 3.151 4.080 1.00 98.44 199 SER A CA 1
ATOM 1502 C C . SER A 1 199 ? -17.894 3.679 2.813 1.00 98.44 199 SER A C 1
ATOM 1504 O O . SER A 1 199 ? -16.779 4.198 2.866 1.00 98.44 199 SER A O 1
ATOM 1506 N N . ARG A 1 200 ? -18.607 3.614 1.683 1.00 96.94 200 ARG A N 1
ATOM 1507 C CA . ARG A 1 200 ? -18.225 4.364 0.477 1.00 96.94 200 ARG A CA 1
ATOM 1508 C C . ARG A 1 200 ? -18.164 5.870 0.771 1.00 96.94 200 ARG A C 1
ATOM 1510 O O . ARG A 1 200 ? -18.909 6.385 1.608 1.00 96.94 200 ARG A O 1
ATOM 1517 N N . THR A 1 201 ? -17.293 6.586 0.076 1.00 96.50 201 THR A N 1
ATOM 1518 C CA . THR A 1 201 ? -17.082 8.027 0.249 1.00 96.50 201 THR A CA 1
ATOM 1519 C C . THR A 1 201 ? -18.140 8.864 -0.472 1.00 96.50 201 THR A C 1
ATOM 1521 O O . THR A 1 201 ? -18.454 9.967 -0.013 1.00 96.50 201 THR A O 1
ATOM 1524 N N . GLU A 1 202 ? -18.704 8.342 -1.563 1.00 92.88 202 GLU A N 1
ATOM 1525 C CA . GLU A 1 202 ? -19.738 8.962 -2.399 1.00 92.88 202 GLU A CA 1
ATOM 1526 C C . GLU A 1 202 ? -20.458 7.928 -3.287 1.00 92.88 202 GLU A C 1
ATOM 1528 O O . GLU A 1 202 ? -20.122 6.744 -3.254 1.00 92.88 202 GLU A O 1
ATOM 1533 N N . ASP A 1 203 ? -21.495 8.366 -4.007 1.00 94.00 203 ASP A N 1
ATOM 1534 C CA . ASP A 1 203 ? -22.400 7.523 -4.800 1.00 94.00 203 ASP A CA 1
ATOM 1535 C C . ASP A 1 203 ? -22.845 8.111 -6.147 1.00 94.00 203 ASP A C 1
ATOM 1537 O O . ASP A 1 203 ? -23.846 7.684 -6.728 1.00 94.00 203 ASP A O 1
ATOM 1541 N N . LYS A 1 204 ? -22.105 9.095 -6.660 1.00 92.00 204 LYS A N 1
ATOM 1542 C CA . LYS A 1 204 ? -22.342 9.701 -7.976 1.00 92.00 204 LYS A CA 1
ATOM 1543 C C . LYS A 1 204 ? -21.990 8.740 -9.106 1.00 92.00 204 LYS A C 1
ATOM 1545 O O . LYS A 1 204 ? -22.578 8.838 -10.183 1.00 92.00 204 LYS A O 1
ATOM 1550 N N . ASP A 1 205 ? -21.056 7.825 -8.863 1.00 90.69 205 ASP A N 1
ATOM 1551 C CA . ASP A 1 205 ? -20.750 6.694 -9.730 1.00 90.69 205 ASP A CA 1
ATOM 1552 C C . ASP A 1 205 ? -20.451 5.417 -8.914 1.00 90.69 205 ASP A C 1
ATOM 1554 O O . ASP A 1 205 ? -20.628 5.364 -7.696 1.00 90.69 205 ASP A O 1
ATOM 1558 N N . ALA A 1 206 ? -20.075 4.334 -9.599 1.00 92.56 206 ALA A N 1
ATOM 1559 C CA . ALA A 1 206 ? -19.829 3.040 -8.962 1.00 92.56 206 ALA A CA 1
ATOM 1560 C C . ALA A 1 206 ? -18.483 2.969 -8.207 1.00 92.56 206 ALA A C 1
ATOM 1562 O O . ALA A 1 206 ? -18.224 1.990 -7.506 1.00 92.56 206 ALA A O 1
ATOM 1563 N N . PHE A 1 207 ? -17.624 3.977 -8.331 1.00 92.44 207 PHE A N 1
ATOM 1564 C CA . PHE A 1 207 ? -16.260 4.021 -7.820 1.00 92.44 207 PHE A CA 1
ATOM 1565 C C . PHE A 1 207 ? -16.143 4.846 -6.531 1.00 92.44 207 PHE A C 1
ATOM 1567 O O . PHE A 1 207 ? -15.185 5.588 -6.354 1.00 92.44 207 PHE A O 1
ATOM 1574 N N . GLY A 1 208 ? -17.064 4.659 -5.585 1.00 93.50 208 GLY A N 1
ATOM 1575 C CA . GLY A 1 208 ? -17.051 5.358 -4.293 1.00 93.50 208 GLY A CA 1
ATOM 1576 C C . GLY A 1 208 ? -16.230 4.690 -3.179 1.00 93.50 208 GLY A C 1
ATOM 1577 O O . GLY A 1 208 ? -16.184 5.203 -2.066 1.00 93.50 208 GLY A O 1
ATOM 1578 N N . ASN A 1 209 ? -15.609 3.527 -3.407 1.00 97.94 209 ASN A N 1
ATOM 1579 C CA . ASN A 1 209 ? -14.887 2.796 -2.353 1.00 97.94 209 ASN A CA 1
ATOM 1580 C C . ASN A 1 209 ? -13.402 3.190 -2.265 1.00 97.94 209 ASN A C 1
ATOM 1582 O O . ASN A 1 209 ? -12.694 3.207 -3.279 1.00 97.94 209 ASN A O 1
ATOM 1586 N N . THR A 1 210 ? -12.949 3.463 -1.037 1.00 98.44 210 THR A N 1
ATOM 1587 C CA . THR A 1 210 ? -11.606 3.950 -0.682 1.00 98.44 210 THR A CA 1
ATOM 1588 C C . THR A 1 210 ? -10.485 2.961 -1.006 1.00 98.44 210 THR A C 1
ATOM 1590 O O . THR A 1 210 ? -10.623 1.779 -0.706 1.00 98.44 210 THR A O 1
ATOM 1593 N N . PHE A 1 211 ? -9.352 3.455 -1.522 1.00 98.31 211 PHE A N 1
ATOM 1594 C CA . PHE A 1 211 ? -8.087 2.713 -1.653 1.00 98.31 211 PHE A CA 1
ATOM 1595 C C . PHE A 1 211 ? -7.342 2.700 -0.313 1.00 98.31 211 PHE A C 1
ATOM 1597 O O . PHE A 1 211 ? -6.522 3.580 -0.052 1.00 98.31 211 PHE A O 1
ATOM 1604 N N . TYR A 1 212 ? -7.635 1.729 0.550 1.00 98.62 212 TYR A N 1
ATOM 1605 C CA . TYR A 1 212 ? -6.907 1.560 1.808 1.00 98.62 212 TYR A CA 1
ATOM 1606 C C . TYR A 1 212 ? -5.530 0.955 1.560 1.00 98.62 212 TYR A C 1
ATOM 1608 O O . TYR A 1 212 ? -5.406 -0.092 0.925 1.00 98.62 212 TYR A O 1
ATOM 1616 N N . SER A 1 213 ? -4.513 1.630 2.079 1.00 97.75 213 SER A N 1
ATOM 1617 C CA . SER A 1 213 ? -3.108 1.355 1.811 1.00 97.75 213 SER A CA 1
ATOM 1618 C C . SER A 1 213 ? -2.416 0.547 2.897 1.00 97.75 213 SER A C 1
ATOM 1620 O O . SER A 1 213 ? -1.504 -0.177 2.548 1.00 97.75 213 SER A O 1
ATOM 1622 N N . GLU A 1 214 ? -2.780 0.744 4.170 1.00 97.25 214 GLU A N 1
ATOM 1623 C CA . GLU A 1 214 ? -2.201 0.050 5.335 1.00 97.25 214 GLU A CA 1
ATOM 1624 C C . GLU A 1 214 ? -3.022 0.382 6.601 1.00 97.25 214 GLU A C 1
ATOM 1626 O O . GLU A 1 214 ? -3.665 1.442 6.678 1.00 97.25 214 GLU A O 1
ATOM 1631 N N . ILE A 1 215 ? -2.996 -0.507 7.598 1.00 98.50 215 ILE A N 1
ATOM 1632 C CA . ILE A 1 215 ? -3.548 -0.320 8.945 1.00 98.50 215 ILE A CA 1
ATOM 1633 C C . ILE A 1 215 ? -2.491 -0.720 9.983 1.00 98.50 215 ILE A C 1
ATOM 1635 O O . ILE A 1 215 ? -2.182 -1.899 10.123 1.00 98.50 215 ILE A O 1
ATOM 1639 N N . ASP A 1 216 ? -2.025 0.240 10.785 1.00 97.69 216 ASP A N 1
ATOM 1640 C CA . ASP A 1 216 ? -1.141 -0.044 11.921 1.00 97.69 216 ASP A CA 1
ATOM 1641 C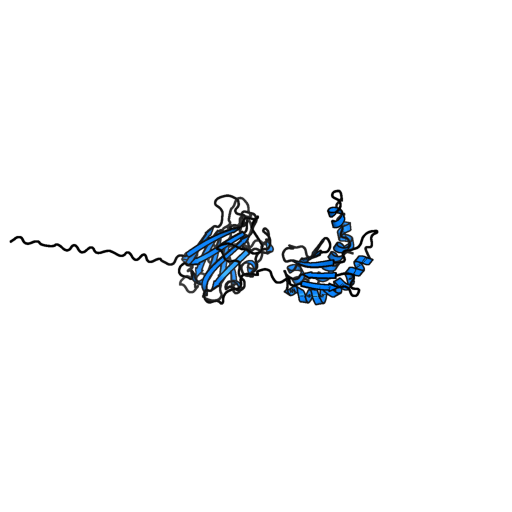 C . ASP A 1 216 ? -1.952 -0.199 13.218 1.00 97.69 216 ASP A C 1
ATOM 1643 O O . ASP A 1 216 ? -2.832 0.617 13.522 1.00 97.69 216 ASP A O 1
ATOM 1647 N N . VAL A 1 217 ? -1.577 -1.164 14.061 1.00 97.69 217 VAL A N 1
ATOM 1648 C CA . VAL A 1 217 ? -2.052 -1.289 15.449 1.00 97.69 217 VAL A CA 1
ATOM 1649 C C . VAL A 1 217 ? -0.862 -1.284 16.406 1.00 97.69 217 VAL A C 1
ATOM 1651 O O . VAL A 1 217 ? -0.112 -2.251 16.522 1.00 97.69 217 VAL A O 1
ATOM 1654 N N . ILE A 1 218 ? -0.704 -0.196 17.156 1.00 95.69 218 ILE A N 1
ATOM 1655 C CA . ILE A 1 218 ? 0.435 0.008 18.053 1.00 95.69 218 ILE A CA 1
ATOM 1656 C C . ILE A 1 218 ? 0.118 -0.562 19.440 1.00 95.69 218 ILE A C 1
ATOM 1658 O O . ILE A 1 218 ? -0.711 -0.015 20.171 1.00 95.69 218 ILE A O 1
ATOM 1662 N N . ASP A 1 219 ? 0.807 -1.636 19.828 1.00 94.44 219 ASP A N 1
ATOM 1663 C CA . ASP A 1 219 ? 0.794 -2.150 21.204 1.00 94.44 219 ASP A CA 1
ATOM 1664 C C . ASP A 1 219 ? 1.621 -1.231 22.112 1.00 94.44 219 ASP A C 1
ATOM 1666 O O . ASP A 1 219 ? 2.789 -0.950 21.837 1.00 94.44 219 ASP A O 1
ATOM 1670 N N . LEU A 1 220 ? 1.024 -0.777 23.216 1.00 93.12 220 LEU A N 1
ATOM 1671 C CA . LEU A 1 220 ? 1.693 0.048 24.221 1.00 93.12 220 LEU A CA 1
ATOM 1672 C C . LEU A 1 220 ? 2.919 -0.651 24.828 1.00 93.12 220 LEU A C 1
ATOM 1674 O O . LEU A 1 220 ? 3.872 0.021 25.218 1.00 93.12 220 LEU A O 1
ATOM 1678 N N . ASN A 1 221 ? 2.891 -1.983 24.919 1.00 90.12 221 ASN A N 1
ATOM 1679 C CA . ASN A 1 221 ? 3.929 -2.781 25.570 1.00 90.12 221 ASN A CA 1
ATOM 1680 C C . ASN A 1 221 ? 4.972 -3.339 24.592 1.00 90.12 221 ASN A C 1
ATOM 1682 O O . ASN A 1 221 ? 5.924 -3.994 25.026 1.00 90.12 221 ASN A O 1
ATOM 1686 N N . ALA A 1 222 ? 4.800 -3.123 23.285 1.00 83.19 222 ALA A N 1
ATOM 1687 C CA . ALA A 1 222 ? 5.765 -3.578 22.297 1.00 83.19 222 ALA A CA 1
ATOM 1688 C C . ALA A 1 222 ? 7.029 -2.697 22.309 1.00 83.19 222 ALA A C 1
ATOM 1690 O O . ALA A 1 222 ? 6.968 -1.509 22.643 1.00 83.19 222 ALA A O 1
ATOM 1691 N N . PRO A 1 223 ? 8.194 -3.253 21.922 1.00 72.94 223 PRO A N 1
ATOM 1692 C CA . PRO A 1 223 ? 9.374 -2.448 21.631 1.00 72.94 223 PRO A CA 1
ATOM 1693 C C . PRO A 1 223 ? 9.045 -1.352 20.603 1.00 72.94 223 PRO A C 1
ATOM 1695 O O . PRO A 1 223 ? 8.166 -1.567 19.766 1.00 72.94 223 PRO A O 1
ATOM 1698 N N . PRO A 1 224 ? 9.753 -0.206 20.616 1.00 66.31 224 PRO A N 1
ATOM 1699 C CA . PRO A 1 224 ? 9.548 0.850 19.632 1.00 66.31 224 PRO A CA 1
ATOM 1700 C C . PRO A 1 224 ? 9.592 0.290 18.207 1.00 66.31 224 PRO A C 1
ATOM 1702 O O . PRO A 1 224 ? 10.588 -0.309 17.799 1.00 66.31 224 PRO A O 1
ATOM 1705 N N . ILE A 1 225 ? 8.493 0.469 17.477 1.00 62.22 225 ILE A N 1
ATOM 1706 C CA . ILE A 1 225 ? 8.331 -0.020 16.109 1.00 62.22 225 ILE A CA 1
ATOM 1707 C C . ILE A 1 225 ? 9.146 0.890 15.184 1.00 62.22 225 ILE A C 1
ATOM 1709 O O . ILE A 1 225 ? 9.078 2.118 15.291 1.00 62.22 225 ILE A O 1
ATOM 1713 N N . ALA A 1 226 ? 9.946 0.299 14.296 1.00 54.97 226 ALA A N 1
ATOM 1714 C CA . ALA A 1 226 ? 10.627 1.058 13.256 1.00 54.97 226 ALA A CA 1
ATOM 1715 C C . ALA A 1 226 ? 9.584 1.558 12.242 1.00 54.97 226 ALA A C 1
ATOM 1717 O O . ALA A 1 226 ? 8.743 0.784 11.782 1.00 54.97 226 ALA A O 1
ATOM 1718 N N . ALA A 1 227 ? 9.625 2.849 11.901 1.00 53.69 227 ALA A N 1
ATOM 1719 C CA . ALA A 1 227 ? 8.788 3.404 10.838 1.00 53.69 227 ALA A CA 1
ATOM 1720 C C . ALA A 1 227 ? 8.987 2.611 9.531 1.00 53.69 227 ALA A C 1
ATOM 1722 O O . ALA A 1 227 ? 10.103 2.158 9.248 1.00 53.69 227 ALA A O 1
ATOM 1723 N N . ALA A 1 228 ? 7.919 2.442 8.745 1.00 48.97 228 ALA A N 1
ATOM 1724 C CA . ALA A 1 228 ? 7.993 1.839 7.423 1.00 48.97 228 ALA A CA 1
ATOM 1725 C C . ALA A 1 228 ? 9.009 2.618 6.592 1.00 48.97 228 ALA A C 1
ATOM 1727 O O . ALA A 1 228 ? 9.126 3.840 6.689 1.00 48.97 228 ALA A O 1
ATOM 1728 N N . MET A 1 229 ? 9.797 1.847 5.854 1.00 45.62 229 MET A N 1
ATOM 1729 C CA . MET A 1 229 ? 11.137 2.189 5.395 1.00 45.62 229 MET A CA 1
ATOM 1730 C C . MET A 1 229 ? 11.287 3.651 4.946 1.00 45.62 229 MET A C 1
ATOM 1732 O O . MET A 1 229 ? 10.833 4.036 3.868 1.00 45.62 229 MET A O 1
ATOM 1736 N N . GLU A 1 230 ? 12.034 4.437 5.731 1.00 40.84 230 GLU A N 1
ATOM 1737 C CA . GLU A 1 230 ? 12.908 5.441 5.127 1.00 40.84 230 GLU A CA 1
ATOM 1738 C C . GLU A 1 230 ? 13.773 4.733 4.084 1.00 40.84 230 GLU A C 1
ATOM 1740 O O . GLU A 1 230 ? 14.273 3.640 4.361 1.00 40.84 230 GLU A O 1
ATOM 1745 N N . ASP A 1 231 ? 13.893 5.350 2.904 1.00 45.41 231 ASP A N 1
ATOM 1746 C CA . ASP A 1 231 ? 14.815 5.025 1.814 1.00 45.41 231 ASP A CA 1
ATOM 1747 C C . ASP A 1 231 ? 15.688 3.797 2.096 1.00 45.41 231 ASP A C 1
ATOM 1749 O O . ASP A 1 231 ? 16.780 3.889 2.666 1.00 45.41 231 ASP A O 1
ATOM 1753 N N . THR A 1 232 ? 15.189 2.619 1.700 1.00 50.69 232 THR A N 1
ATOM 1754 C CA . THR A 1 232 ? 15.991 1.397 1.597 1.00 50.69 232 THR A CA 1
ATOM 1755 C C . THR A 1 232 ? 17.343 1.772 1.018 1.00 50.69 232 THR A C 1
ATOM 1757 O O . THR A 1 232 ? 17.397 2.259 -0.116 1.00 50.69 232 THR A O 1
ATOM 1760 N N . LYS A 1 233 ? 18.429 1.543 1.772 1.00 64.69 233 LYS A N 1
ATOM 1761 C CA . LYS A 1 233 ? 19.783 1.594 1.209 1.00 64.69 233 LYS A CA 1
ATOM 1762 C C . LYS A 1 233 ? 19.741 0.868 -0.140 1.00 64.69 233 LYS A C 1
ATOM 1764 O O . LYS A 1 233 ? 19.247 -0.263 -0.156 1.00 64.69 233 LYS A O 1
ATOM 1769 N N . PRO A 1 234 ? 20.201 1.494 -1.239 1.00 82.50 234 PRO A N 1
ATOM 1770 C CA . PRO A 1 234 ? 20.087 0.897 -2.559 1.00 82.50 234 PRO A CA 1
ATOM 1771 C C . PRO A 1 234 ? 20.630 -0.533 -2.554 1.00 82.50 234 PRO A C 1
ATOM 1773 O O . PRO A 1 234 ? 21.786 -0.759 -2.191 1.00 82.50 234 PRO A O 1
ATOM 1776 N N . VAL A 1 235 ? 19.792 -1.500 -2.932 1.00 90.56 235 VAL A N 1
ATOM 1777 C CA . VAL A 1 235 ? 20.203 -2.902 -3.075 1.00 90.56 235 VAL A CA 1
ATOM 1778 C C . VAL A 1 235 ? 20.639 -3.075 -4.516 1.00 90.56 235 VAL A C 1
ATOM 1780 O O . VAL A 1 235 ? 19.875 -3.515 -5.375 1.00 90.56 235 VAL A O 1
ATOM 1783 N N . THR A 1 236 ? 21.866 -2.645 -4.794 1.00 95.38 236 THR A N 1
ATOM 1784 C CA . THR A 1 236 ? 22.417 -2.627 -6.146 1.00 95.38 236 THR A CA 1
ATOM 1785 C C . THR A 1 236 ? 23.660 -3.495 -6.264 1.00 95.38 236 THR A C 1
ATOM 1787 O O . THR A 1 236 ? 24.421 -3.673 -5.311 1.00 95.38 236 THR A O 1
ATOM 1790 N N . LYS A 1 237 ? 23.876 -4.055 -7.455 1.00 97.62 237 LYS A N 1
ATOM 1791 C CA . LYS A 1 237 ? 25.099 -4.787 -7.786 1.00 97.62 237 LYS A CA 1
ATOM 1792 C C . LYS A 1 237 ? 25.488 -4.533 -9.231 1.00 97.62 237 LYS A C 1
ATOM 1794 O O . LYS A 1 237 ? 24.689 -4.770 -10.136 1.00 97.62 237 LYS A O 1
ATOM 1799 N N . SER A 1 238 ? 26.717 -4.076 -9.440 1.00 97.69 238 SER A N 1
ATOM 1800 C CA . SER A 1 238 ? 27.262 -3.843 -10.777 1.00 97.69 238 SER A CA 1
ATOM 1801 C C . SER A 1 238 ? 28.137 -5.001 -11.238 1.00 97.69 238 SER A C 1
ATOM 1803 O O . SER A 1 238 ? 28.733 -5.706 -10.422 1.00 97.69 238 SER A O 1
ATOM 1805 N N . PHE A 1 239 ? 28.173 -5.220 -12.547 1.00 98.00 239 PHE A N 1
ATOM 1806 C CA . PHE A 1 239 ? 29.027 -6.210 -13.195 1.00 98.00 239 PHE A CA 1
ATOM 1807 C C . PHE A 1 239 ? 29.278 -5.826 -14.652 1.00 98.00 239 PHE A C 1
ATOM 1809 O O . PHE A 1 239 ? 28.492 -5.094 -15.250 1.00 98.00 239 PHE A O 1
ATOM 1816 N N . ASP A 1 240 ? 30.337 -6.383 -15.230 1.00 97.12 240 ASP A N 1
ATOM 1817 C CA . ASP A 1 240 ? 30.762 -6.093 -16.597 1.00 97.12 240 ASP A CA 1
ATOM 1818 C C . ASP A 1 240 ? 30.732 -7.352 -17.465 1.00 97.12 240 ASP A C 1
ATOM 1820 O O . ASP A 1 240 ? 30.701 -8.476 -16.957 1.00 97.12 240 ASP A O 1
ATOM 1824 N N . THR A 1 241 ? 30.777 -7.194 -18.785 1.00 92.88 241 THR A N 1
ATOM 1825 C CA . THR A 1 241 ? 31.171 -8.296 -19.680 1.00 92.88 241 THR A CA 1
ATOM 1826 C C . THR A 1 241 ? 32.649 -8.644 -19.504 1.00 92.88 241 THR A C 1
ATOM 1828 O O . THR A 1 241 ? 33.428 -7.817 -19.042 1.00 92.88 241 THR A O 1
ATOM 1831 N N . GLU A 1 242 ? 33.070 -9.844 -19.920 1.00 84.69 242 GLU A N 1
ATOM 1832 C CA . GLU A 1 242 ? 34.462 -10.318 -19.759 1.00 84.69 242 GLU A CA 1
ATOM 1833 C C . GLU A 1 242 ? 35.520 -9.350 -20.316 1.00 84.69 242 GLU A C 1
ATOM 1835 O O . GLU A 1 242 ? 36.610 -9.224 -19.769 1.00 84.69 242 GLU A O 1
ATOM 1840 N N . ASN A 1 243 ? 35.191 -8.630 -21.391 1.00 87.06 243 ASN A N 1
ATOM 1841 C CA . ASN A 1 243 ? 36.066 -7.637 -22.017 1.00 87.06 243 ASN A CA 1
ATOM 1842 C C . ASN A 1 243 ? 35.930 -6.213 -21.441 1.00 87.06 243 ASN A C 1
ATOM 1844 O O . ASN A 1 243 ? 36.527 -5.286 -21.985 1.00 87.06 243 ASN A O 1
ATOM 1848 N N . GLY A 1 244 ? 35.098 -6.011 -20.417 1.00 91.25 244 GLY A N 1
ATOM 1849 C CA . GLY A 1 244 ? 34.857 -4.718 -19.772 1.00 91.25 244 GLY A CA 1
ATOM 1850 C C . GLY A 1 244 ? 34.139 -3.672 -20.632 1.00 91.25 244 GLY A C 1
ATOM 1851 O O . GLY A 1 244 ? 34.073 -2.515 -20.236 1.00 91.25 244 GLY A O 1
ATOM 1852 N N . LYS A 1 245 ? 33.628 -4.032 -21.819 1.00 95.06 245 LYS A N 1
ATOM 1853 C CA . LYS A 1 245 ? 33.019 -3.070 -22.758 1.00 95.06 245 LYS A CA 1
ATOM 1854 C C . LYS A 1 245 ? 31.618 -2.615 -22.340 1.00 95.06 245 LYS A C 1
ATOM 1856 O O . LYS A 1 245 ? 31.229 -1.488 -22.650 1.00 95.06 245 LYS A O 1
ATOM 1861 N N . TYR A 1 246 ? 30.843 -3.505 -21.726 1.00 97.56 246 TYR A N 1
ATOM 1862 C CA . TYR A 1 246 ? 29.463 -3.244 -21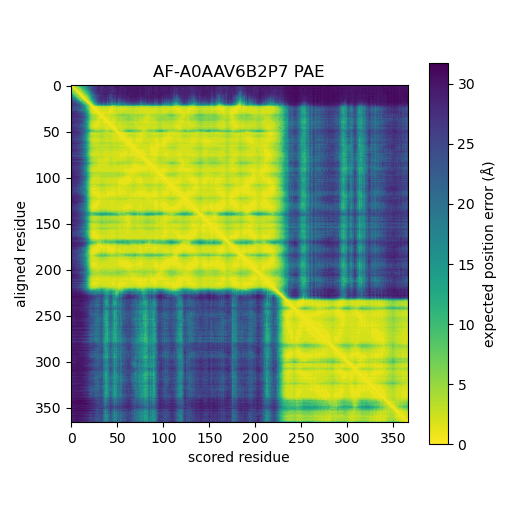.327 1.00 97.56 246 TYR A CA 1
ATOM 1863 C C . TYR A 1 246 ? 29.335 -3.372 -19.813 1.00 97.56 246 TYR A C 1
ATOM 1865 O O . TYR A 1 246 ? 29.735 -4.387 -19.244 1.00 97.56 246 TYR A O 1
ATOM 1873 N N . HIS A 1 247 ? 28.757 -2.345 -19.201 1.00 97.56 247 HIS A N 1
ATOM 1874 C CA . HIS A 1 247 ? 28.589 -2.184 -17.765 1.00 97.56 247 HIS A CA 1
ATOM 1875 C C . HIS A 1 247 ? 27.112 -2.316 -17.406 1.00 97.56 247 HIS A C 1
ATOM 1877 O O . HIS A 1 247 ? 26.247 -1.651 -17.990 1.00 97.56 247 HIS A O 1
ATOM 1883 N N . PHE A 1 248 ? 26.820 -3.151 -16.419 1.00 98.38 248 PHE A N 1
ATOM 1884 C CA . PHE A 1 248 ? 25.465 -3.439 -15.980 1.00 98.38 248 PHE A CA 1
ATOM 1885 C C . PHE A 1 248 ? 25.297 -3.133 -14.502 1.00 98.38 248 PHE A C 1
ATOM 1887 O O . PHE A 1 248 ? 26.207 -3.346 -13.703 1.00 98.38 248 PHE A O 1
ATOM 1894 N N . THR A 1 249 ? 24.097 -2.701 -14.131 1.00 98.25 249 THR A N 1
ATOM 1895 C CA . THR A 1 249 ? 23.687 -2.572 -12.730 1.00 98.25 249 THR A CA 1
ATOM 1896 C C . THR A 1 249 ? 22.360 -3.279 -12.531 1.00 98.25 249 THR A C 1
ATOM 1898 O O . THR A 1 249 ? 21.387 -2.949 -13.204 1.00 98.25 249 THR A O 1
ATOM 1901 N N . ILE A 1 250 ? 22.312 -4.219 -11.589 1.00 98.38 250 ILE A N 1
ATOM 1902 C CA . ILE A 1 250 ? 21.061 -4.748 -11.042 1.00 98.38 250 ILE A CA 1
ATOM 1903 C C . ILE A 1 250 ? 20.653 -3.817 -9.911 1.00 98.38 250 ILE A C 1
ATOM 1905 O O . ILE A 1 250 ? 21.423 -3.627 -8.973 1.00 98.38 250 ILE A O 1
ATOM 1909 N N . ASP A 1 251 ? 19.461 -3.247 -10.003 1.00 96.44 251 ASP A N 1
ATOM 1910 C CA . ASP A 1 251 ? 18.794 -2.525 -8.927 1.00 96.44 251 ASP A CA 1
ATOM 1911 C C . ASP A 1 251 ? 17.624 -3.377 -8.429 1.00 96.44 251 ASP A C 1
ATOM 1913 O O . ASP A 1 251 ? 16.577 -3.463 -9.072 1.00 96.44 251 ASP A O 1
ATOM 1917 N N . ALA A 1 252 ? 17.831 -4.040 -7.292 1.00 95.19 252 ALA A N 1
ATOM 1918 C CA . ALA A 1 252 ? 16.830 -4.847 -6.606 1.00 95.19 252 ALA A CA 1
ATOM 1919 C C . ALA A 1 252 ? 16.255 -4.125 -5.384 1.00 95.19 252 ALA A C 1
ATOM 1921 O O . ALA A 1 252 ? 15.699 -4.762 -4.499 1.00 95.19 252 ALA A O 1
ATOM 1922 N N . THR A 1 253 ? 16.365 -2.796 -5.317 1.00 85.94 253 THR A N 1
ATOM 1923 C CA . THR A 1 253 ? 15.915 -2.021 -4.151 1.00 85.94 253 THR A CA 1
ATOM 1924 C C . THR A 1 253 ? 14.428 -2.247 -3.847 1.00 85.94 253 THR A C 1
ATOM 1926 O O . THR A 1 253 ? 14.053 -2.363 -2.685 1.00 85.94 253 THR A O 1
ATOM 1929 N N . ALA A 1 254 ? 13.585 -2.389 -4.877 1.00 81.69 254 ALA A N 1
ATOM 1930 C CA . ALA A 1 254 ? 12.157 -2.688 -4.716 1.00 81.69 254 ALA A CA 1
ATOM 1931 C C . ALA A 1 254 ? 11.840 -4.185 -4.497 1.00 81.69 254 ALA A C 1
ATOM 1933 O O . ALA A 1 254 ? 10.713 -4.521 -4.145 1.00 81.69 254 ALA A O 1
ATOM 1934 N N . ALA A 1 255 ? 12.807 -5.084 -4.707 1.00 84.44 255 ALA A N 1
ATOM 1935 C CA . ALA A 1 255 ? 12.646 -6.528 -4.516 1.00 84.44 255 ALA A CA 1
ATOM 1936 C C . ALA A 1 255 ? 13.965 -7.193 -4.073 1.00 84.44 255 ALA A C 1
ATOM 1938 O O . ALA A 1 255 ? 14.581 -7.924 -4.857 1.00 84.44 255 ALA A O 1
ATOM 1939 N N . PRO A 1 256 ? 14.449 -6.919 -2.843 1.00 85.31 256 PRO A N 1
ATOM 1940 C CA . PRO A 1 256 ? 15.769 -7.380 -2.404 1.00 85.31 256 PRO A CA 1
ATOM 1941 C C . PRO A 1 256 ? 15.929 -8.905 -2.417 1.00 85.31 256 PRO A C 1
ATOM 1943 O O . PRO A 1 256 ? 17.029 -9.407 -2.638 1.00 85.31 256 PRO A O 1
ATOM 1946 N N . ASP A 1 257 ? 14.830 -9.640 -2.232 1.00 81.69 257 ASP A N 1
ATOM 1947 C CA . ASP A 1 257 ? 14.757 -11.102 -2.301 1.00 81.69 257 ASP A CA 1
ATOM 1948 C C . ASP A 1 257 ? 15.153 -11.664 -3.677 1.00 81.69 257 ASP A C 1
ATOM 1950 O O . ASP A 1 257 ? 15.661 -12.781 -3.769 1.00 81.69 257 ASP A O 1
ATOM 1954 N N . LEU A 1 258 ? 14.995 -10.880 -4.748 1.00 93.50 258 LEU A N 1
ATOM 1955 C CA . LEU A 1 258 ? 15.366 -11.281 -6.105 1.00 93.50 258 LEU A CA 1
ATOM 1956 C C . LEU A 1 258 ? 16.848 -11.054 -6.429 1.00 93.50 258 LEU A C 1
ATOM 1958 O O . LEU A 1 258 ? 17.308 -11.521 -7.473 1.00 93.50 258 LEU A O 1
ATOM 1962 N N . MET A 1 259 ? 17.611 -10.369 -5.567 1.00 96.19 259 MET A N 1
ATOM 1963 C CA . MET A 1 259 ? 19.017 -10.052 -5.839 1.00 96.19 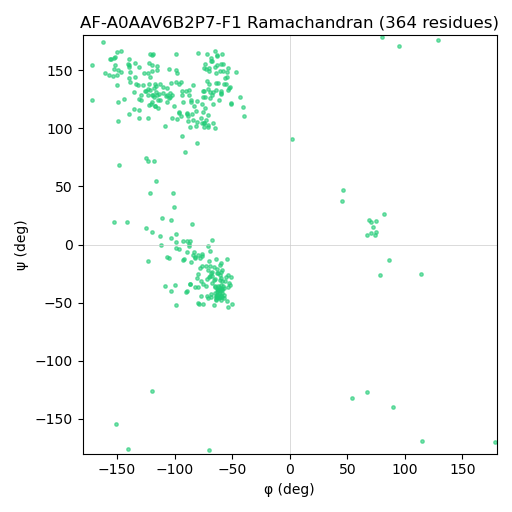259 MET A CA 1
ATOM 1964 C C . MET A 1 259 ? 19.866 -11.315 -6.009 1.00 96.19 259 MET A C 1
ATOM 1966 O O . MET A 1 259 ? 20.631 -11.399 -6.964 1.00 96.19 259 MET A O 1
ATOM 1970 N N . GLU A 1 260 ? 19.725 -12.311 -5.130 1.00 94.06 260 GLU A N 1
ATOM 1971 C CA . GLU A 1 260 ? 20.515 -13.547 -5.220 1.00 94.06 260 GLU A CA 1
ATOM 1972 C C . GLU A 1 260 ? 20.251 -14.288 -6.538 1.00 94.06 260 GLU A C 1
ATOM 1974 O O . GLU A 1 260 ? 21.186 -14.691 -7.233 1.00 94.06 260 GLU A O 1
ATOM 1979 N N . TRP A 1 261 ? 18.980 -14.414 -6.926 1.00 97.75 261 TRP A N 1
ATOM 1980 C CA . TRP A 1 261 ? 18.617 -15.029 -8.199 1.00 97.75 261 TRP A CA 1
ATOM 1981 C C . TRP A 1 261 ? 19.146 -14.219 -9.385 1.00 97.75 261 TRP A C 1
ATOM 1983 O O . TRP A 1 261 ? 19.752 -14.787 -10.290 1.00 97.75 261 TRP A O 1
ATOM 1993 N N . ALA A 1 262 ? 18.969 -12.897 -9.387 1.00 98.12 262 ALA A N 1
ATOM 1994 C CA . ALA A 1 262 ? 19.422 -12.057 -10.491 1.00 98.12 262 ALA A CA 1
ATOM 1995 C C . ALA A 1 262 ? 20.953 -12.109 -10.644 1.00 98.12 262 ALA A C 1
ATOM 1997 O O . ALA A 1 262 ? 21.481 -12.167 -11.754 1.00 98.12 262 ALA A O 1
ATOM 1998 N N . ASP A 1 263 ? 21.669 -12.156 -9.526 1.00 97.75 263 ASP A N 1
ATOM 1999 C CA . ASP A 1 263 ? 23.120 -12.284 -9.478 1.00 97.75 263 ASP A CA 1
ATOM 2000 C C . ASP A 1 263 ? 23.633 -13.619 -10.027 1.00 97.75 263 ASP A C 1
ATOM 2002 O O . ASP A 1 263 ? 24.645 -13.655 -10.726 1.00 97.75 263 ASP A O 1
ATOM 2006 N N . ARG A 1 264 ? 22.951 -14.713 -9.686 1.00 97.25 264 ARG A N 1
ATOM 2007 C CA . ARG A 1 264 ? 23.396 -16.077 -9.985 1.00 97.25 264 ARG A CA 1
ATOM 2008 C C . ARG A 1 264 ? 22.906 -16.580 -11.338 1.00 97.25 264 ARG A C 1
ATOM 2010 O O . ARG A 1 264 ? 23.643 -17.255 -12.046 1.00 97.25 264 ARG A O 1
ATOM 2017 N N . GLU A 1 265 ? 21.665 -16.263 -11.679 1.00 97.44 265 GLU A N 1
ATOM 2018 C CA . GLU A 1 265 ? 20.943 -16.860 -12.802 1.00 97.44 265 GLU A CA 1
ATOM 2019 C C . GLU A 1 265 ? 20.766 -15.889 -13.968 1.00 97.44 265 GLU A C 1
ATOM 2021 O O . GLU A 1 265 ? 20.800 -16.314 -15.121 1.00 97.44 265 GLU A O 1
ATOM 2026 N N . LEU A 1 266 ? 20.569 -14.594 -13.692 1.00 98.00 266 LEU A N 1
ATOM 2027 C CA . LEU A 1 266 ? 20.326 -13.602 -14.741 1.00 98.00 266 LEU A CA 1
ATOM 2028 C C . LEU A 1 266 ? 21.618 -12.962 -15.257 1.00 98.00 266 LEU A C 1
ATOM 2030 O O . LEU A 1 266 ? 21.763 -12.793 -16.466 1.00 98.00 266 LEU A O 1
ATOM 2034 N N . ARG A 1 267 ? 22.578 -12.640 -14.380 1.00 98.06 267 ARG A N 1
ATOM 2035 C CA . ARG A 1 267 ? 23.868 -12.054 -14.788 1.00 98.06 267 ARG A CA 1
ATOM 2036 C C . ARG A 1 267 ? 24.545 -12.844 -15.919 1.00 98.06 267 ARG A C 1
ATOM 2038 O O . ARG A 1 267 ? 24.898 -12.193 -16.901 1.00 98.06 267 ARG A O 1
ATOM 2045 N N . PRO A 1 268 ? 24.735 -14.180 -15.834 1.00 98.06 268 PRO A N 1
ATOM 2046 C CA . PRO A 1 268 ? 25.427 -14.913 -16.895 1.00 98.06 268 PRO A CA 1
ATOM 2047 C C . PRO A 1 268 ? 24.713 -14.785 -18.246 1.00 98.06 268 PRO A C 1
ATOM 2049 O O . PRO A 1 268 ? 25.359 -14.588 -19.270 1.00 98.06 268 PRO A O 1
ATOM 2052 N N . VAL A 1 269 ? 23.375 -14.794 -18.237 1.00 98.06 269 VAL A N 1
ATOM 2053 C CA . VAL A 1 269 ? 22.548 -14.600 -19.439 1.00 98.06 269 VAL A CA 1
ATOM 2054 C C . VAL A 1 269 ? 22.772 -13.214 -20.037 1.00 98.06 269 VAL A C 1
ATOM 2056 O O . VAL A 1 269 ? 22.962 -13.093 -21.242 1.00 98.06 269 VAL A O 1
ATOM 2059 N N . VAL A 1 270 ? 22.791 -12.165 -19.212 1.00 98.06 270 VAL A N 1
ATOM 2060 C CA . VAL A 1 270 ? 23.026 -10.785 -19.670 1.00 98.06 270 VAL A CA 1
ATOM 2061 C C . VAL A 1 270 ? 24.432 -10.627 -20.255 1.00 98.06 270 VAL A C 1
ATOM 2063 O O . VAL A 1 270 ? 24.586 -10.044 -21.329 1.00 98.06 270 VAL A O 1
ATOM 2066 N N . GLN A 1 271 ? 25.450 -11.175 -19.583 1.00 97.88 271 GLN A N 1
ATOM 2067 C CA . GLN A 1 271 ? 26.838 -11.145 -20.056 1.00 97.88 271 GLN A CA 1
ATOM 2068 C C . GLN A 1 271 ? 27.005 -11.875 -21.393 1.00 97.88 271 GLN A C 1
ATOM 2070 O O . GLN A 1 271 ? 27.770 -11.422 -22.244 1.00 97.88 271 GLN A O 1
ATOM 2075 N N . GLU A 1 272 ? 26.281 -12.976 -21.589 1.00 97.00 272 GLU A N 1
ATOM 2076 C CA . GLU A 1 272 ? 26.322 -13.747 -22.826 1.00 97.00 272 GLU A CA 1
ATOM 2077 C C . GLU A 1 272 ? 25.561 -13.060 -23.969 1.00 97.00 272 GLU A C 1
ATOM 2079 O O . GLU A 1 272 ? 26.084 -12.919 -25.077 1.00 97.00 272 GLU A O 1
ATOM 2084 N N . TRP A 1 273 ? 24.312 -12.661 -23.726 1.00 97.62 273 TRP A N 1
ATOM 2085 C CA . TRP A 1 273 ? 23.390 -12.276 -24.792 1.00 97.62 273 TRP A CA 1
ATOM 2086 C C . TRP A 1 273 ? 23.502 -10.816 -25.203 1.00 97.62 273 TRP A C 1
ATOM 2088 O O . TRP A 1 273 ? 23.360 -10.530 -26.391 1.00 97.62 273 TRP A O 1
ATOM 2098 N N . TYR A 1 274 ? 23.807 -9.887 -24.291 1.00 97.69 274 TYR A N 1
ATOM 2099 C CA . TYR A 1 274 ? 23.866 -8.471 -24.662 1.00 97.69 274 TYR A CA 1
ATOM 2100 C C . TYR A 1 274 ? 24.915 -8.189 -25.756 1.00 97.69 274 TYR A C 1
ATOM 2102 O O . TYR A 1 274 ? 24.563 -7.581 -26.770 1.00 97.69 274 TYR A O 1
ATOM 2110 N N . PRO A 1 275 ? 26.171 -8.678 -25.662 1.00 97.00 275 PRO A N 1
ATOM 2111 C CA . PRO A 1 275 ? 27.149 -8.483 -26.734 1.00 97.00 275 PRO A CA 1
ATOM 2112 C C . PRO A 1 275 ? 26.734 -9.137 -28.057 1.00 97.00 275 PRO A C 1
ATOM 2114 O O . PRO A 1 275 ? 26.997 -8.573 -29.120 1.00 97.00 275 PRO A O 1
ATOM 2117 N N . LYS A 1 276 ? 26.069 -10.302 -28.003 1.00 96.62 276 LYS A N 1
ATOM 2118 C CA . LYS A 1 276 ? 25.558 -11.002 -29.192 1.00 96.62 276 LYS A CA 1
ATOM 2119 C C . LYS A 1 276 ? 24.481 -10.177 -29.892 1.00 96.62 276 LYS A C 1
ATOM 2121 O O . LYS A 1 276 ? 24.594 -9.952 -31.091 1.00 96.62 276 LYS A O 1
ATOM 2126 N N . LEU A 1 277 ? 23.507 -9.657 -29.146 1.00 96.56 277 LEU A N 1
ATOM 2127 C CA . LEU A 1 277 ? 22.453 -8.790 -29.681 1.00 96.56 277 LEU A CA 1
ATOM 2128 C C . LEU A 1 277 ? 23.035 -7.530 -30.334 1.00 96.56 277 LEU A C 1
ATOM 2130 O O . LEU A 1 277 ? 22.629 -7.164 -31.434 1.00 96.56 277 LEU A O 1
ATOM 2134 N N . VAL A 1 278 ? 24.044 -6.902 -29.716 1.00 96.44 278 VAL A N 1
ATOM 2135 C CA . VAL A 1 278 ? 24.735 -5.746 -30.315 1.00 96.44 278 VAL A CA 1
ATOM 2136 C C . VAL A 1 278 ? 25.437 -6.113 -31.626 1.00 96.44 278 VAL A C 1
ATOM 2138 O O . VAL A 1 278 ? 25.423 -5.322 -32.565 1.00 96.44 278 VAL A O 1
ATOM 2141 N N . ALA A 1 279 ? 26.046 -7.297 -31.709 1.00 95.50 279 ALA A N 1
ATOM 2142 C CA . ALA A 1 279 ? 26.693 -7.771 -32.931 1.00 95.50 279 ALA A CA 1
ATOM 2143 C C . ALA A 1 279 ? 25.690 -8.167 -34.031 1.00 95.50 279 ALA A C 1
ATOM 2145 O O . ALA A 1 279 ? 26.009 -8.043 -35.211 1.00 95.50 279 ALA A O 1
ATOM 2146 N N . MET A 1 280 ? 24.495 -8.632 -33.654 1.00 95.12 280 MET A N 1
ATOM 2147 C CA . MET A 1 280 ? 23.425 -9.032 -34.577 1.00 95.12 280 MET A CA 1
ATOM 2148 C C . MET A 1 280 ? 22.635 -7.846 -35.137 1.00 95.12 280 MET A C 1
ATOM 2150 O O . MET A 1 280 ? 22.082 -7.953 -36.229 1.00 95.12 280 MET A O 1
ATOM 2154 N N . LEU A 1 281 ? 22.597 -6.718 -34.422 1.00 93.12 281 LEU A N 1
ATOM 2155 C CA . LEU A 1 281 ? 21.836 -5.524 -34.802 1.00 93.12 281 LEU A CA 1
ATOM 2156 C C . LEU A 1 281 ? 22.747 -4.306 -35.073 1.00 93.12 281 LEU A C 1
ATOM 2158 O O . LEU A 1 281 ? 22.562 -3.252 -34.453 1.00 93.12 281 LEU A O 1
ATOM 2162 N N . PRO A 1 282 ? 23.746 -4.406 -35.975 1.00 92.25 282 PRO A N 1
ATOM 2163 C CA . PRO A 1 282 ? 24.581 -3.267 -36.318 1.00 92.25 282 PRO A CA 1
ATOM 2164 C C . PRO A 1 282 ? 23.780 -2.231 -37.114 1.00 92.25 282 PRO A C 1
ATOM 2166 O O . PRO A 1 282 ? 22.835 -2.545 -37.839 1.00 92.25 282 PRO A O 1
ATOM 2169 N N . SER A 1 283 ? 24.167 -0.966 -37.001 1.00 87.75 283 SER A N 1
ATOM 2170 C CA . SER A 1 283 ? 23.625 0.112 -37.829 1.00 87.75 283 SER A CA 1
ATOM 2171 C C . SER A 1 283 ? 24.679 1.193 -38.020 1.00 87.75 283 SER A C 1
ATOM 2173 O O . SER A 1 283 ? 25.370 1.567 -37.069 1.00 87.75 283 SER A O 1
ATOM 2175 N N . ASP A 1 284 ? 24.801 1.703 -39.243 1.00 89.88 284 ASP A N 1
ATOM 2176 C CA . ASP A 1 284 ? 25.803 2.715 -39.577 1.00 89.88 284 ASP A CA 1
ATOM 2177 C C . ASP A 1 284 ? 25.615 3.978 -38.726 1.00 89.88 284 ASP A C 1
ATOM 2179 O O . ASP A 1 284 ? 24.517 4.522 -38.600 1.00 89.88 284 ASP A O 1
ATOM 2183 N N . GLY A 1 285 ? 26.702 4.439 -38.101 1.00 88.12 285 GLY A N 1
ATOM 2184 C CA . GLY A 1 285 ? 26.682 5.612 -37.220 1.00 88.12 285 GLY A CA 1
ATOM 2185 C C . GLY A 1 285 ? 25.965 5.403 -35.877 1.00 88.12 285 GLY A C 1
ATOM 2186 O O . GLY A 1 285 ? 25.743 6.375 -35.147 1.00 88.12 285 GLY A O 1
ATOM 2187 N N . TYR A 1 286 ? 25.609 4.165 -35.523 1.00 90.06 286 TYR A N 1
ATOM 2188 C CA . TYR A 1 286 ? 24.978 3.825 -34.251 1.00 90.06 286 TYR A CA 1
ATOM 2189 C C . TYR A 1 286 ? 25.855 2.910 -33.392 1.00 90.06 286 TYR A C 1
ATOM 2191 O O . TYR A 1 286 ? 26.402 1.915 -33.856 1.00 90.06 286 TYR A O 1
ATOM 2199 N N . SER A 1 287 ? 25.910 3.229 -32.099 1.00 90.94 287 SER A N 1
ATOM 2200 C CA . SER A 1 287 ? 26.482 2.372 -31.064 1.00 90.94 287 SER A CA 1
ATOM 2201 C C . SER A 1 287 ? 25.426 2.122 -29.998 1.00 90.94 287 SER A C 1
ATOM 2203 O O . SER A 1 287 ? 24.833 3.073 -29.477 1.00 90.94 287 SER A O 1
ATOM 2205 N N . ALA A 1 288 ? 25.213 0.851 -29.661 1.00 93.56 288 ALA A N 1
ATOM 2206 C CA . ALA A 1 288 ? 24.315 0.460 -28.583 1.00 93.56 288 ALA A CA 1
ATOM 2207 C C . ALA A 1 288 ? 24.797 0.992 -27.217 1.00 93.56 288 ALA A C 1
ATOM 2209 O O . ALA A 1 288 ? 26.002 1.216 -27.039 1.00 93.56 288 ALA A O 1
ATOM 2210 N N . PRO A 1 289 ? 23.891 1.179 -26.238 1.00 94.00 289 PRO A N 1
ATOM 2211 C CA . PRO A 1 289 ? 24.262 1.619 -24.897 1.00 94.00 289 PRO A CA 1
ATOM 2212 C C . PRO A 1 289 ? 25.340 0.728 -24.267 1.00 94.00 289 PRO A C 1
ATOM 2214 O O . PRO A 1 289 ? 25.238 -0.497 -24.285 1.00 94.00 289 PRO A O 1
ATOM 2217 N N . THR A 1 290 ? 26.368 1.346 -23.685 1.00 95.69 290 THR A N 1
ATOM 2218 C CA . THR A 1 290 ? 27.419 0.639 -22.931 1.00 95.69 290 THR A CA 1
ATOM 2219 C C . THR A 1 290 ? 27.114 0.523 -21.445 1.00 95.69 290 THR A C 1
ATOM 2221 O O . THR A 1 290 ? 27.768 -0.248 -20.760 1.00 95.69 290 THR A O 1
ATOM 2224 N N . ASN A 1 291 ? 26.120 1.266 -20.954 1.00 95.81 291 ASN A N 1
ATOM 2225 C CA . ASN A 1 291 ? 25.650 1.221 -19.576 1.00 95.81 291 ASN A CA 1
ATOM 2226 C C . ASN A 1 291 ? 24.173 0.828 -19.579 1.00 95.81 291 ASN A C 1
ATOM 2228 O O . ASN A 1 291 ? 23.358 1.535 -20.182 1.00 95.81 291 ASN A O 1
ATOM 2232 N N . VAL A 1 292 ? 23.839 -0.282 -18.922 1.00 97.38 292 VAL A N 1
ATOM 2233 C CA . VAL A 1 292 ? 22.471 -0.807 -18.865 1.00 97.38 292 VAL A CA 1
ATOM 2234 C C . VAL A 1 292 ? 22.066 -1.098 -17.423 1.00 97.38 292 VAL A C 1
ATOM 2236 O O . VAL A 1 292 ? 22.765 -1.787 -16.687 1.00 97.38 292 VAL A O 1
ATOM 2239 N N . THR A 1 293 ? 20.913 -0.590 -16.997 1.00 97.88 293 THR A N 1
ATOM 2240 C CA . THR A 1 293 ? 20.359 -0.884 -15.668 1.00 97.88 293 THR A CA 1
ATOM 2241 C C . THR A 1 293 ? 19.197 -1.858 -15.779 1.00 97.88 293 THR A C 1
ATOM 2243 O O . THR A 1 293 ? 18.232 -1.580 -16.487 1.00 97.88 293 THR A O 1
ATOM 2246 N N . LEU A 1 294 ? 19.271 -2.963 -15.041 1.00 98.56 294 LEU A N 1
ATOM 2247 C CA . LEU A 1 294 ? 18.182 -3.905 -14.822 1.00 98.56 294 LEU A CA 1
ATOM 2248 C C . LEU A 1 294 ? 17.538 -3.572 -13.476 1.00 98.56 294 LEU A C 1
ATOM 2250 O O . LEU A 1 294 ? 18.142 -3.794 -12.430 1.00 98.56 294 LEU A O 1
ATOM 2254 N N . ARG A 1 295 ? 16.332 -3.007 -13.487 1.00 97.50 295 ARG A N 1
ATOM 2255 C CA . ARG A 1 295 ? 15.664 -2.485 -12.293 1.00 97.50 295 ARG A CA 1
ATOM 2256 C C . ARG A 1 295 ? 14.407 -3.274 -11.975 1.00 97.50 295 ARG A C 1
ATOM 2258 O O . ARG A 1 295 ? 13.454 -3.237 -12.750 1.00 97.50 295 ARG A O 1
ATOM 2265 N N . PHE A 1 296 ? 14.376 -3.921 -10.816 1.00 96.62 296 PHE A N 1
ATOM 2266 C CA . PHE A 1 296 ? 13.142 -4.480 -10.283 1.00 96.62 296 PHE A CA 1
ATOM 2267 C C . PHE A 1 296 ? 12.196 -3.370 -9.833 1.00 96.62 296 PHE A C 1
ATOM 2269 O O . PHE A 1 296 ? 12.610 -2.376 -9.233 1.00 96.62 296 PHE A O 1
ATOM 2276 N N . ARG A 1 297 ? 10.918 -3.549 -10.151 1.00 89.00 297 ARG A N 1
ATOM 2277 C CA . ARG A 1 297 ? 9.838 -2.602 -9.895 1.00 89.00 297 ARG A CA 1
ATOM 2278 C C . ARG A 1 297 ? 8.596 -3.340 -9.417 1.00 89.00 297 ARG A C 1
ATOM 2280 O O . ARG A 1 297 ? 8.268 -4.406 -9.931 1.00 89.00 297 ARG A O 1
ATOM 2287 N N . ASP A 1 298 ? 7.912 -2.765 -8.441 1.00 82.19 298 ASP A N 1
ATOM 2288 C CA . ASP A 1 298 ? 6.659 -3.250 -7.853 1.00 82.19 298 ASP A CA 1
ATOM 2289 C C . ASP A 1 298 ? 5.415 -2.534 -8.427 1.00 82.19 298 ASP A C 1
ATOM 2291 O O . ASP A 1 298 ? 4.282 -2.845 -8.059 1.00 82.19 298 ASP A O 1
ATOM 2295 N N . ASP A 1 299 ? 5.626 -1.624 -9.381 1.00 77.69 299 ASP A N 1
ATOM 2296 C CA . ASP A 1 299 ? 4.654 -0.708 -9.991 1.00 77.69 299 ASP A CA 1
ATOM 2297 C C . ASP A 1 299 ? 4.556 -0.895 -11.524 1.00 77.69 299 ASP A C 1
ATOM 2299 O O . ASP A 1 299 ? 4.571 0.055 -12.302 1.00 77.69 299 ASP A O 1
ATOM 2303 N N . MET A 1 300 ? 4.504 -2.148 -11.993 1.00 83.81 300 MET A N 1
ATOM 2304 C CA . MET A 1 300 ? 4.474 -2.482 -13.433 1.00 83.81 300 MET A CA 1
ATOM 2305 C C . MET A 1 300 ? 3.155 -3.102 -13.923 1.00 83.81 300 MET A C 1
ATOM 2307 O O . MET A 1 300 ? 3.066 -3.543 -15.070 1.00 83.8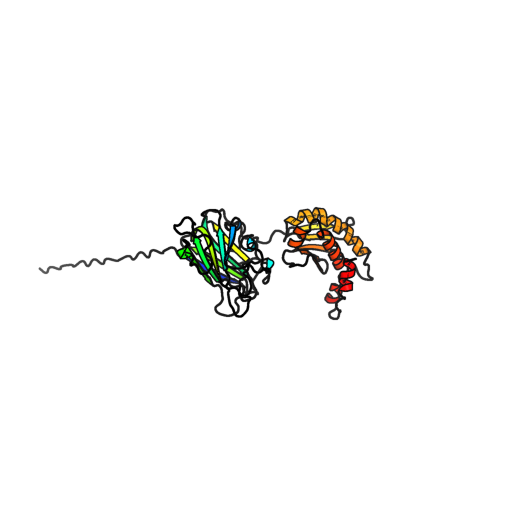1 300 MET A O 1
ATOM 2311 N N . GLY A 1 301 ? 2.121 -3.148 -13.076 1.00 81.38 301 GLY A N 1
ATOM 2312 C CA . GLY A 1 301 ? 0.833 -3.756 -13.418 1.00 81.38 301 GLY A CA 1
ATOM 2313 C C . GLY A 1 301 ? 0.983 -5.201 -13.918 1.00 81.38 301 GLY A C 1
ATOM 2314 O O . GLY A 1 301 ? 1.689 -6.008 -13.310 1.00 81.38 301 GLY A O 1
ATOM 2315 N N . GLY A 1 302 ? 0.326 -5.524 -15.036 1.00 78.00 302 GLY A N 1
ATOM 2316 C CA . GLY A 1 302 ? 0.411 -6.839 -15.687 1.00 78.00 302 GLY A CA 1
ATOM 2317 C C . GLY A 1 302 ? 1.623 -7.034 -16.607 1.00 78.00 302 GLY A C 1
ATOM 2318 O O . GLY A 1 302 ? 1.836 -8.143 -17.088 1.00 78.00 302 GLY A O 1
ATOM 2319 N N . THR A 1 303 ? 2.415 -5.989 -16.858 1.00 86.56 303 THR A N 1
ATOM 2320 C CA . THR A 1 303 ? 3.540 -6.030 -17.799 1.00 86.56 303 THR A CA 1
ATOM 2321 C C . THR A 1 303 ? 4.730 -6.769 -17.172 1.00 86.56 303 THR A C 1
ATOM 2323 O O . THR A 1 303 ? 5.214 -6.315 -16.132 1.00 86.56 303 THR A O 1
ATOM 2326 N N . PRO A 1 304 ? 5.232 -7.874 -17.762 1.00 90.00 304 PRO A N 1
ATOM 2327 C CA . PRO A 1 304 ? 6.343 -8.648 -17.193 1.00 90.00 304 PRO A CA 1
ATOM 2328 C C . PRO A 1 304 ? 7.661 -7.870 -17.126 1.00 90.00 304 PRO A C 1
ATOM 2330 O O . PRO A 1 304 ? 8.347 -7.872 -16.102 1.00 90.00 304 PRO A O 1
ATOM 2333 N N . ALA A 1 305 ? 8.003 -7.182 -18.212 1.00 96.00 305 ALA A N 1
ATOM 2334 C CA . ALA A 1 305 ? 9.206 -6.377 -18.336 1.00 96.00 305 ALA A CA 1
ATOM 2335 C C . ALA A 1 305 ? 8.973 -5.237 -19.345 1.00 96.00 305 ALA A C 1
ATOM 2337 O O . ALA A 1 305 ? 7.993 -5.251 -20.086 1.00 96.00 305 ALA A O 1
ATOM 2338 N N . SER A 1 306 ? 9.798 -4.191 -19.298 1.00 92.81 306 SER A N 1
ATOM 2339 C CA . SER A 1 306 ? 9.795 -3.138 -20.323 1.00 92.81 306 SER A CA 1
ATOM 2340 C C . SER A 1 306 ? 11.150 -2.451 -20.440 1.00 92.81 306 SER A C 1
ATOM 2342 O O . SER A 1 306 ? 11.815 -2.199 -19.432 1.00 92.81 306 SER A O 1
ATOM 2344 N N . ALA A 1 307 ? 11.530 -2.063 -21.651 1.00 92.75 307 ALA A N 1
ATOM 2345 C CA . ALA A 1 307 ? 12.793 -1.400 -21.934 1.00 92.75 307 ALA A CA 1
ATOM 2346 C C . ALA A 1 307 ? 12.634 0.032 -22.446 1.00 92.75 307 ALA A C 1
ATOM 2348 O O . ALA A 1 307 ? 11.664 0.419 -23.101 1.00 92.75 307 ALA A O 1
ATOM 2349 N N . GLY A 1 308 ? 13.661 0.843 -22.199 1.00 83.62 308 GLY A N 1
ATOM 2350 C CA . GLY A 1 308 ? 13.756 2.167 -22.791 1.00 83.62 308 GLY A CA 1
ATOM 2351 C C . GLY A 1 308 ? 15.089 2.852 -22.532 1.00 83.62 308 GLY A C 1
ATOM 2352 O O . GLY A 1 308 ? 15.489 3.078 -21.389 1.00 83.62 308 GLY A O 1
ATOM 2353 N N . GLY A 1 309 ? 15.765 3.269 -23.607 1.00 83.75 309 GLY A N 1
ATOM 2354 C CA . GLY A 1 309 ? 17.113 3.829 -23.478 1.00 83.75 309 GLY A CA 1
ATOM 2355 C C . GLY A 1 309 ? 18.083 2.742 -23.013 1.00 83.75 309 GLY A C 1
ATOM 2356 O O . GLY A 1 309 ? 18.125 1.692 -23.630 1.00 83.75 309 GLY A O 1
ATOM 2357 N N . GLY A 1 310 ? 18.831 2.987 -21.933 1.00 89.88 310 GLY A N 1
ATOM 2358 C CA . GLY A 1 310 ? 19.719 2.003 -21.292 1.00 89.88 310 GLY A CA 1
ATOM 2359 C C . GLY A 1 310 ? 19.115 1.357 -20.041 1.00 89.88 310 GLY A C 1
ATOM 2360 O O . GLY A 1 310 ? 19.827 1.129 -19.069 1.00 89.88 310 GLY A O 1
ATOM 2361 N N . ARG A 1 311 ? 17.794 1.165 -19.987 1.00 95.88 311 ARG A N 1
ATOM 2362 C CA . ARG A 1 311 ? 17.103 0.623 -18.809 1.00 95.88 311 ARG A CA 1
ATOM 2363 C C . ARG A 1 311 ? 16.153 -0.496 -19.201 1.00 95.88 311 ARG A C 1
ATOM 2365 O O . ARG A 1 311 ? 15.408 -0.339 -20.164 1.00 95.88 311 ARG A O 1
ATOM 2372 N N . ILE A 1 312 ? 16.163 -1.555 -18.402 1.00 97.88 312 ILE A N 1
ATOM 2373 C CA . ILE A 1 312 ? 15.210 -2.661 -18.407 1.00 97.88 312 ILE A CA 1
ATOM 2374 C C . ILE A 1 312 ? 14.508 -2.639 -17.053 1.00 97.88 312 ILE A C 1
ATOM 2376 O O . ILE A 1 312 ? 15.155 -2.747 -16.013 1.00 97.88 312 ILE A O 1
ATOM 2380 N N . ASN A 1 313 ? 13.195 -2.470 -17.058 1.00 97.00 313 ASN A N 1
ATOM 2381 C CA . ASN A 1 313 ? 12.355 -2.583 -15.878 1.00 97.00 313 ASN A CA 1
ATOM 2382 C C . ASN A 1 313 ? 11.810 -4.011 -15.799 1.00 97.00 313 ASN A C 1
ATOM 2384 O O . ASN A 1 313 ? 11.299 -4.524 -16.792 1.00 97.00 313 ASN A O 1
ATOM 2388 N N . MET A 1 314 ? 11.905 -4.632 -14.629 1.00 98.00 314 MET A N 1
ATOM 2389 C CA . MET A 1 314 ? 11.505 -6.014 -14.371 1.00 98.00 314 MET A CA 1
ATOM 2390 C C . MET A 1 314 ? 10.415 -6.027 -13.301 1.00 98.00 314 MET A C 1
ATOM 2392 O O . MET A 1 314 ? 10.629 -5.527 -12.195 1.00 98.00 314 MET A O 1
ATOM 2396 N N . ASN A 1 315 ? 9.251 -6.595 -13.605 1.00 95.06 315 ASN A N 1
ATOM 2397 C CA . ASN A 1 315 ? 8.133 -6.642 -12.668 1.00 95.06 315 ASN A CA 1
ATOM 2398 C C . ASN A 1 315 ? 8.426 -7.651 -11.555 1.00 95.06 315 ASN A C 1
ATOM 2400 O O . ASN A 1 315 ? 8.373 -8.859 -11.777 1.00 95.06 315 ASN A O 1
ATOM 2404 N N . ALA A 1 316 ? 8.723 -7.164 -10.352 1.00 91.00 316 ALA A N 1
ATOM 2405 C CA . ALA A 1 316 ? 9.157 -7.984 -9.226 1.00 91.00 316 ALA A CA 1
ATOM 2406 C C . ALA A 1 316 ? 8.172 -9.119 -8.915 1.00 91.00 316 ALA A C 1
ATOM 2408 O O . ALA A 1 316 ? 8.567 -10.283 -8.836 1.00 91.00 316 ALA A O 1
ATOM 2409 N N . GLY A 1 317 ? 6.879 -8.795 -8.822 1.00 80.00 317 GLY A N 1
ATOM 2410 C CA . GLY A 1 317 ? 5.841 -9.777 -8.523 1.00 80.00 317 GLY A CA 1
ATOM 2411 C C . GLY A 1 317 ? 5.725 -10.847 -9.607 1.00 80.00 317 GLY A C 1
ATOM 2412 O O . GLY A 1 317 ? 5.566 -12.030 -9.305 1.00 80.00 317 GLY A O 1
ATOM 2413 N N . TRP A 1 318 ? 5.820 -10.456 -10.880 1.00 92.19 318 TRP A N 1
ATOM 2414 C CA . TRP A 1 318 ? 5.796 -11.419 -11.979 1.00 92.19 318 TRP A CA 1
ATOM 2415 C C . TRP A 1 318 ? 7.060 -12.288 -12.003 1.00 92.19 318 TRP A C 1
ATOM 2417 O O . TRP A 1 318 ? 6.947 -13.506 -12.150 1.00 92.19 318 TRP A O 1
ATOM 2427 N N . PHE A 1 319 ? 8.243 -11.704 -11.783 1.00 96.12 319 PHE A N 1
ATOM 2428 C CA . PHE A 1 319 ? 9.514 -12.431 -11.746 1.00 96.12 319 PHE A CA 1
ATOM 2429 C C . PHE A 1 319 ? 9.532 -13.481 -10.637 1.00 96.12 319 PHE A C 1
ATOM 2431 O O . PHE A 1 319 ? 9.861 -14.630 -10.920 1.00 96.12 319 PHE A O 1
ATOM 2438 N N . GLN A 1 320 ? 9.083 -13.147 -9.423 1.00 87.69 320 GLN A N 1
ATOM 2439 C CA . GLN A 1 320 ? 8.970 -14.095 -8.302 1.00 87.69 320 GLN A CA 1
ATOM 2440 C C . GLN A 1 320 ? 8.200 -15.373 -8.678 1.00 87.69 320 GLN A C 1
ATOM 2442 O O . GLN A 1 320 ? 8.547 -16.464 -8.229 1.00 87.69 320 GLN A O 1
ATOM 2447 N N . ARG A 1 321 ? 7.185 -15.261 -9.545 1.00 87.88 321 ARG A N 1
ATOM 2448 C CA . ARG A 1 321 ? 6.381 -16.400 -10.019 1.00 87.88 321 ARG A CA 1
ATOM 2449 C C . ARG A 1 321 ? 6.983 -17.135 -11.221 1.00 87.88 321 ARG A C 1
ATOM 2451 O O . ARG A 1 321 ? 6.560 -18.248 -11.511 1.00 87.88 321 ARG A O 1
ATOM 2458 N N . ASN A 1 322 ? 7.963 -16.544 -11.904 1.00 92.00 322 ASN A N 1
ATOM 2459 C CA . ASN A 1 322 ? 8.475 -17.020 -13.193 1.00 92.00 322 ASN A CA 1
ATOM 2460 C C . ASN A 1 322 ? 9.990 -17.276 -13.214 1.00 92.00 322 ASN A C 1
ATOM 2462 O O . ASN A 1 322 ? 10.553 -17.488 -14.285 1.00 92.00 322 ASN A O 1
ATOM 2466 N N . LEU A 1 323 ? 10.659 -17.335 -12.056 1.00 91.75 323 LEU A N 1
ATOM 2467 C CA . LEU A 1 323 ? 12.113 -17.569 -11.959 1.00 91.75 323 LEU A CA 1
ATOM 2468 C C . LEU A 1 323 ? 12.592 -18.853 -12.659 1.00 91.75 323 LEU A C 1
ATOM 2470 O O . LEU A 1 323 ? 13.741 -18.933 -13.093 1.00 91.75 323 LEU A O 1
ATOM 2474 N N . LYS A 1 324 ? 11.719 -19.865 -12.751 1.00 91.75 324 LYS A N 1
ATOM 2475 C CA . LYS A 1 324 ? 11.974 -21.146 -13.437 1.00 91.75 324 LYS A CA 1
ATOM 2476 C C . LYS A 1 324 ? 11.397 -21.212 -14.859 1.00 91.75 324 LYS A C 1
ATOM 2478 O O . LYS A 1 324 ? 11.573 -22.232 -15.515 1.00 91.75 324 LYS A O 1
ATOM 2483 N N . GLY A 1 325 ? 10.695 -20.170 -15.296 1.00 93.50 325 GLY A N 1
ATOM 2484 C CA . GLY A 1 325 ? 10.065 -20.067 -16.610 1.00 93.50 325 GLY A CA 1
ATOM 2485 C C . GLY A 1 325 ? 10.617 -18.877 -17.390 1.00 93.50 325 GLY A C 1
ATOM 2486 O O . GLY A 1 325 ? 11.830 -18.719 -17.527 1.00 93.50 325 GLY A O 1
ATOM 2487 N N . GLU A 1 326 ? 9.713 -18.018 -17.853 1.00 95.00 326 GLU A N 1
ATOM 2488 C CA . GLU A 1 326 ? 9.977 -16.956 -18.832 1.00 95.00 326 GLU A CA 1
ATOM 2489 C C . GLU A 1 326 ? 10.851 -15.789 -18.325 1.00 95.00 326 GLU A C 1
ATOM 2491 O O . GLU A 1 326 ? 11.240 -14.935 -19.115 1.00 95.00 326 GLU A O 1
ATOM 2496 N N . ALA A 1 327 ? 11.217 -15.727 -17.037 1.00 96.88 327 ALA A N 1
ATOM 2497 C CA . ALA A 1 327 ? 11.916 -14.565 -16.467 1.00 96.88 327 ALA A CA 1
ATOM 2498 C C . ALA A 1 327 ? 13.254 -14.226 -17.143 1.00 96.88 327 ALA A C 1
ATOM 2500 O O . ALA A 1 327 ? 13.580 -13.053 -17.323 1.00 96.88 327 ALA A O 1
ATOM 2501 N N . ARG A 1 328 ? 14.042 -15.232 -17.543 1.00 97.81 328 ARG A N 1
ATOM 2502 C CA . ARG A 1 328 ? 15.298 -14.988 -18.275 1.00 97.81 328 ARG A CA 1
ATOM 2503 C C . ARG A 1 328 ? 15.013 -14.518 -19.704 1.00 97.81 328 ARG A C 1
ATOM 2505 O O . ARG A 1 328 ? 15.619 -13.547 -20.148 1.00 97.81 328 ARG A O 1
ATOM 2512 N N . GLY A 1 329 ? 14.069 -15.176 -20.382 1.00 96.50 329 GLY A N 1
ATOM 2513 C CA . GLY A 1 329 ? 13.661 -14.862 -21.754 1.00 96.50 329 GLY A CA 1
ATOM 2514 C C . GLY A 1 329 ? 13.122 -13.442 -21.884 1.00 96.50 329 GLY A C 1
ATOM 2515 O O . GLY A 1 329 ? 13.583 -12.698 -22.744 1.00 96.50 329 GLY A O 1
ATOM 2516 N N . SER A 1 330 ? 12.275 -13.006 -20.946 1.00 97.12 330 SER A N 1
ATOM 2517 C CA . SER A 1 330 ? 11.765 -11.633 -20.932 1.00 97.12 330 SER A CA 1
ATOM 2518 C C . SER A 1 330 ? 12.883 -10.596 -20.829 1.00 97.12 330 SER A C 1
ATOM 2520 O O . SER A 1 330 ? 12.804 -9.545 -21.445 1.00 97.12 330 SER A O 1
ATOM 2522 N N . VAL A 1 331 ? 13.970 -10.873 -20.099 1.00 98.12 331 VAL A N 1
ATOM 2523 C CA . VAL A 1 331 ? 15.099 -9.928 -20.046 1.00 98.12 331 VAL A CA 1
ATOM 2524 C C . VAL A 1 331 ? 15.881 -9.919 -21.359 1.00 98.12 331 VAL A C 1
ATOM 2526 O O . VAL A 1 331 ? 16.337 -8.857 -21.772 1.00 98.12 331 VAL A O 1
ATOM 2529 N N . VAL A 1 332 ? 16.026 -11.064 -22.035 1.00 97.81 332 VAL A N 1
ATOM 2530 C CA . VAL A 1 332 ? 16.652 -11.127 -23.368 1.00 97.81 332 VAL A CA 1
ATOM 2531 C C . VAL A 1 332 ? 15.839 -10.337 -24.396 1.00 97.81 332 VAL A C 1
ATOM 2533 O O . VAL A 1 332 ? 16.425 -9.534 -25.124 1.00 97.81 332 VAL A O 1
ATOM 2536 N N . HIS A 1 333 ? 14.511 -10.474 -24.372 1.00 97.38 333 HIS A N 1
ATOM 2537 C CA . HIS A 1 333 ? 13.578 -9.660 -25.161 1.00 97.38 333 HIS A CA 1
ATOM 2538 C C . HIS A 1 333 ? 13.816 -8.163 -24.934 1.00 97.38 333 HIS A C 1
ATOM 2540 O O . HIS A 1 333 ? 14.109 -7.406 -25.859 1.00 97.38 333 HIS A O 1
ATOM 2546 N N . GLU A 1 334 ? 13.812 -7.730 -23.673 1.00 97.88 334 GLU A N 1
ATOM 2547 C CA . GLU A 1 334 ? 14.034 -6.323 -23.336 1.00 97.88 334 GLU A CA 1
ATOM 2548 C C . GLU A 1 334 ? 15.449 -5.823 -23.677 1.00 97.88 334 GLU A C 1
ATOM 2550 O O . GLU A 1 334 ? 15.634 -4.652 -24.022 1.00 97.88 334 GLU A O 1
ATOM 2555 N N . MET A 1 335 ? 16.470 -6.685 -23.631 1.00 97.50 335 MET A N 1
ATOM 2556 C CA . MET A 1 335 ? 17.815 -6.330 -24.093 1.00 97.50 335 MET A CA 1
ATOM 2557 C C . MET A 1 335 ? 17.822 -5.999 -25.586 1.00 97.50 335 MET A C 1
ATOM 2559 O O . MET A 1 335 ? 18.488 -5.038 -25.979 1.00 97.50 335 MET A O 1
ATOM 2563 N N . ALA A 1 336 ? 17.062 -6.723 -26.412 1.00 97.12 336 ALA A N 1
ATOM 2564 C CA . ALA A 1 336 ? 16.943 -6.409 -27.833 1.00 97.12 336 ALA A CA 1
ATOM 2565 C C . ALA A 1 336 ? 16.355 -5.003 -28.038 1.00 97.12 336 ALA A C 1
ATOM 2567 O O . ALA A 1 336 ? 16.902 -4.221 -28.817 1.00 97.12 336 ALA A O 1
ATOM 2568 N N . HIS A 1 337 ? 15.344 -4.608 -27.262 1.00 95.69 337 HIS A N 1
ATOM 2569 C CA . HIS A 1 337 ? 14.814 -3.240 -27.288 1.00 95.69 337 HIS A CA 1
ATOM 2570 C C . HIS A 1 337 ? 15.810 -2.172 -26.813 1.00 95.69 337 HIS A C 1
ATOM 2572 O O . HIS A 1 337 ? 15.848 -1.069 -27.372 1.00 95.69 337 HIS A O 1
ATOM 2578 N N . VAL A 1 338 ? 16.642 -2.471 -25.809 1.00 95.94 338 VAL A N 1
ATOM 2579 C CA . VAL A 1 338 ? 17.746 -1.582 -25.397 1.00 95.94 338 VAL A CA 1
ATOM 2580 C C . VAL A 1 338 ? 18.744 -1.389 -26.539 1.00 95.94 338 VAL A C 1
ATOM 2582 O O . VAL A 1 338 ? 19.183 -0.262 -26.781 1.00 95.94 338 VAL A O 1
ATOM 2585 N N . VAL A 1 339 ? 19.072 -2.455 -27.275 1.00 95.62 339 VAL A N 1
ATOM 2586 C CA . VAL A 1 339 ? 19.968 -2.386 -28.439 1.00 95.62 339 VAL A CA 1
ATOM 2587 C C . VAL A 1 339 ? 19.316 -1.619 -29.589 1.00 95.62 339 VAL A C 1
ATOM 2589 O O . VAL A 1 339 ? 19.957 -0.726 -30.138 1.00 95.62 339 VAL A O 1
ATOM 2592 N N . GLN A 1 340 ? 18.047 -1.883 -29.913 1.00 93.06 340 GLN A N 1
ATOM 2593 C CA . GLN A 1 340 ? 17.288 -1.155 -30.938 1.00 93.06 340 GLN A CA 1
ATOM 2594 C C . GLN A 1 340 ? 17.201 0.350 -30.635 1.00 93.06 340 GLN A C 1
ATOM 2596 O O . GLN A 1 340 ? 17.366 1.186 -31.522 1.00 93.06 340 GLN A O 1
ATOM 2601 N N . ASN A 1 341 ? 16.907 0.706 -29.377 1.00 89.25 341 ASN A N 1
ATOM 2602 C CA . ASN A 1 341 ? 16.789 2.075 -28.866 1.00 89.25 341 ASN A CA 1
ATOM 2603 C C . ASN A 1 341 ? 15.979 3.026 -29.773 1.00 89.25 341 ASN A C 1
ATOM 2605 O O . ASN A 1 341 ? 16.290 4.217 -29.878 1.00 89.25 341 ASN A O 1
ATOM 2609 N N . TYR A 1 342 ? 14.908 2.540 -30.411 1.00 86.50 342 TYR A N 1
ATOM 2610 C CA . TYR A 1 342 ? 14.108 3.331 -31.358 1.00 86.50 342 TYR A CA 1
ATOM 2611 C C . TYR A 1 342 ? 13.497 4.600 -30.744 1.00 86.50 342 TYR A C 1
ATOM 2613 O O . TYR A 1 342 ? 13.248 5.587 -31.439 1.00 86.50 342 TYR A O 1
ATOM 2621 N N . GLY A 1 343 ? 13.345 4.638 -29.417 1.00 79.69 343 GLY A N 1
ATOM 2622 C CA . GLY A 1 343 ? 12.967 5.848 -28.690 1.00 79.69 343 GLY A CA 1
ATOM 2623 C C . GLY A 1 343 ? 13.949 7.017 -28.864 1.00 79.69 343 GLY A C 1
ATOM 2624 O O . GLY A 1 343 ? 13.536 8.166 -28.721 1.00 79.69 343 GLY A O 1
ATOM 2625 N N . ARG A 1 344 ? 15.225 6.773 -29.205 1.00 81.75 344 ARG A N 1
ATOM 2626 C CA . ARG A 1 344 ? 16.234 7.823 -29.428 1.00 81.75 344 ARG A CA 1
ATOM 2627 C C . ARG A 1 344 ? 15.801 8.810 -30.508 1.00 81.75 344 ARG A C 1
ATOM 2629 O O . ARG A 1 344 ? 15.882 10.008 -30.262 1.00 81.75 344 ARG A O 1
ATOM 2636 N N . ALA A 1 345 ? 15.290 8.326 -31.641 1.00 80.88 345 ALA A N 1
ATOM 2637 C CA . ALA A 1 345 ? 14.874 9.184 -32.750 1.00 80.88 345 ALA A CA 1
ATOM 2638 C C . ALA A 1 345 ? 13.816 10.207 -32.311 1.00 80.88 345 ALA A C 1
ATOM 2640 O O . ALA A 1 345 ? 13.951 11.390 -32.601 1.00 80.88 345 ALA A O 1
ATOM 2641 N N . ARG A 1 346 ? 12.823 9.778 -31.522 1.00 78.88 346 ARG A N 1
ATOM 2642 C CA . ARG A 1 346 ? 11.787 10.671 -30.975 1.00 78.88 346 ARG A CA 1
ATOM 2643 C C . ARG A 1 346 ? 12.303 11.642 -29.913 1.00 78.88 346 ARG A C 1
ATOM 2645 O O . ARG A 1 346 ? 11.723 12.706 -29.748 1.00 78.88 346 ARG A O 1
ATOM 2652 N N . ARG A 1 347 ? 13.376 11.294 -29.193 1.00 77.25 347 ARG A N 1
ATOM 2653 C CA . ARG A 1 347 ? 14.010 12.189 -28.206 1.00 77.25 347 ARG A CA 1
ATOM 2654 C C . ARG A 1 347 ? 14.868 13.268 -28.865 1.00 77.25 347 ARG A C 1
ATOM 2656 O O . ARG A 1 347 ? 15.006 14.345 -28.303 1.00 77.25 347 ARG A O 1
ATOM 2663 N N . THR A 1 348 ? 15.469 12.974 -30.017 1.00 81.00 348 THR A N 1
ATOM 2664 C CA . THR A 1 348 ? 16.413 13.881 -30.692 1.00 81.00 348 THR A CA 1
ATOM 2665 C C . THR A 1 348 ? 15.823 14.583 -31.910 1.00 81.00 348 THR A C 1
ATOM 2667 O O . THR A 1 348 ? 16.446 15.497 -32.438 1.00 81.00 348 THR A O 1
ATOM 2670 N N . ASN A 1 349 ? 14.648 14.162 -32.379 1.00 80.50 349 ASN A N 1
ATOM 2671 C CA . ASN A 1 349 ? 13.947 14.768 -33.501 1.00 80.50 349 ASN A CA 1
ATOM 2672 C C . ASN A 1 349 ? 12.433 14.839 -33.205 1.00 80.50 349 ASN A C 1
ATOM 2674 O O . ASN A 1 349 ? 11.772 13.796 -33.182 1.00 80.50 349 ASN A O 1
ATOM 2678 N N . PRO A 1 350 ? 11.861 16.045 -33.028 1.00 76.50 350 PRO A N 1
ATOM 2679 C CA . PRO A 1 350 ? 10.437 16.214 -32.729 1.00 76.50 350 PRO A CA 1
ATOM 2680 C C . PRO A 1 350 ? 9.514 15.769 -33.876 1.00 76.50 350 PRO A C 1
ATOM 2682 O O . PRO A 1 350 ? 8.349 15.471 -33.631 1.00 76.50 350 PRO A O 1
ATOM 2685 N N . ASN A 1 351 ? 10.032 15.664 -35.104 1.00 86.62 351 ASN A N 1
ATOM 2686 C CA . ASN A 1 351 ? 9.279 15.231 -36.284 1.00 86.62 351 ASN A CA 1
ATOM 2687 C C . ASN A 1 351 ? 9.382 13.718 -36.548 1.00 86.62 351 ASN A C 1
ATOM 2689 O O . ASN A 1 351 ? 8.879 13.235 -37.561 1.00 86.62 351 ASN A O 1
ATOM 2693 N N . ALA A 1 352 ? 10.064 12.956 -35.686 1.00 83.62 352 ALA A N 1
ATOM 2694 C CA . ALA A 1 352 ? 10.219 11.521 -35.887 1.00 83.62 352 ALA A CA 1
ATOM 2695 C C . ALA A 1 352 ? 8.885 10.781 -35.693 1.00 83.62 352 ALA A C 1
ATOM 2697 O O . ALA A 1 352 ? 8.243 10.864 -34.641 1.00 83.62 352 ALA A O 1
ATOM 2698 N N . THR A 1 353 ? 8.498 9.997 -36.697 1.00 85.44 353 THR A N 1
ATOM 2699 C CA . THR A 1 353 ? 7.341 9.102 -36.631 1.00 85.44 353 THR A CA 1
ATOM 2700 C C . THR A 1 353 ? 7.634 7.893 -35.743 1.00 85.44 353 THR A C 1
ATOM 2702 O O . THR A 1 353 ? 8.778 7.456 -35.613 1.00 85.44 353 THR A O 1
ATOM 2705 N N . ARG A 1 354 ? 6.597 7.328 -35.117 1.00 83.94 354 ARG A N 1
ATOM 2706 C CA . ARG A 1 354 ? 6.733 6.121 -34.290 1.00 83.94 354 ARG A CA 1
ATOM 2707 C C . ARG A 1 354 ? 7.115 4.925 -35.167 1.00 83.94 354 ARG A C 1
ATOM 2709 O O . ARG A 1 354 ? 6.446 4.669 -36.165 1.00 83.94 354 ARG A O 1
ATOM 2716 N N . THR A 1 355 ? 8.138 4.175 -34.760 1.00 86.75 355 THR A N 1
ATOM 2717 C CA . THR A 1 355 ? 8.472 2.888 -35.383 1.00 86.75 355 THR A CA 1
ATOM 2718 C C . THR A 1 355 ? 7.282 1.928 -35.247 1.00 86.75 355 THR A C 1
ATOM 2720 O O . THR A 1 355 ? 6.740 1.810 -34.142 1.00 86.75 355 THR A O 1
ATOM 2723 N N . PRO A 1 356 ? 6.838 1.266 -36.330 1.00 88.75 356 PRO A N 1
ATOM 2724 C CA . PRO A 1 356 ? 5.715 0.334 -36.278 1.00 88.75 356 PRO A CA 1
ATOM 2725 C C . PRO A 1 356 ? 5.937 -0.790 -35.261 1.00 88.75 356 PRO A C 1
ATOM 2727 O O . PRO A 1 356 ? 7.022 -1.357 -35.204 1.00 88.75 356 PRO A O 1
ATOM 2730 N N . GLY A 1 357 ? 4.902 -1.143 -34.492 1.00 85.56 357 GLY A N 1
ATOM 2731 C CA . GLY A 1 357 ? 5.015 -2.119 -33.398 1.00 85.56 357 GLY A CA 1
ATOM 2732 C C . GLY A 1 357 ? 5.506 -3.499 -33.840 1.00 85.56 357 GLY A C 1
ATOM 2733 O O . GLY A 1 357 ? 6.358 -4.067 -33.178 1.00 85.56 357 GLY A O 1
ATOM 2734 N N . TRP A 1 358 ? 5.064 -3.991 -35.001 1.00 88.06 358 TRP A N 1
ATOM 2735 C CA . TRP A 1 358 ? 5.517 -5.284 -35.534 1.00 88.06 358 TRP A CA 1
ATOM 2736 C C . TRP A 1 358 ? 7.032 -5.334 -35.781 1.00 88.06 358 TRP A C 1
ATOM 2738 O O . TRP A 1 358 ? 7.631 -6.394 -35.663 1.00 88.06 358 TRP A O 1
ATOM 2748 N N . LEU A 1 359 ? 7.655 -4.197 -36.109 1.00 88.62 359 LEU A N 1
ATOM 2749 C CA . LEU A 1 359 ? 9.105 -4.107 -36.282 1.00 88.62 359 LEU A CA 1
ATOM 2750 C C . LEU A 1 359 ? 9.814 -4.014 -34.929 1.00 88.62 359 LEU A C 1
ATOM 2752 O O . LEU A 1 359 ? 10.909 -4.543 -34.767 1.00 88.62 359 LEU A O 1
ATOM 2756 N N . VAL A 1 360 ? 9.196 -3.315 -33.973 1.00 88.88 360 VAL A N 1
ATOM 2757 C CA . VAL A 1 360 ? 9.736 -3.153 -32.621 1.00 88.88 360 VAL A CA 1
ATOM 2758 C C . VAL A 1 360 ? 9.763 -4.499 -31.898 1.00 88.88 360 VAL A C 1
ATOM 2760 O O . VAL A 1 360 ? 10.830 -4.876 -31.431 1.00 88.88 360 VAL A O 1
ATOM 2763 N N . GLU A 1 361 ? 8.641 -5.220 -31.870 1.00 90.88 361 GLU A N 1
ATOM 2764 C CA . GLU A 1 361 ? 8.461 -6.473 -31.113 1.00 90.88 361 GLU A CA 1
ATOM 2765 C C . GLU A 1 361 ? 8.903 -7.722 -31.890 1.00 90.88 361 GLU A C 1
ATOM 2767 O O . GLU A 1 361 ? 9.474 -8.638 -31.313 1.00 90.88 361 GLU A O 1
ATOM 2772 N N . GLY A 1 362 ? 8.738 -7.746 -33.218 1.00 90.00 362 GLY A N 1
ATOM 2773 C CA . GLY A 1 362 ? 8.992 -8.956 -34.010 1.00 90.00 362 GLY A CA 1
ATOM 2774 C C . GLY A 1 362 ? 10.463 -9.371 -34.124 1.00 90.00 362 GLY A C 1
ATOM 2775 O O . GLY A 1 362 ? 10.734 -10.509 -34.484 1.00 90.00 362 GLY A O 1
ATOM 2776 N N . ILE A 1 363 ? 11.411 -8.466 -33.852 1.00 88.62 363 ILE A N 1
ATOM 2777 C CA . ILE A 1 363 ? 12.846 -8.796 -33.773 1.00 88.62 363 ILE A CA 1
ATOM 2778 C C . ILE A 1 363 ? 13.180 -9.452 -32.418 1.00 88.62 363 ILE A C 1
ATOM 2780 O O . ILE A 1 363 ? 13.821 -10.490 -32.435 1.00 88.62 363 ILE A O 1
ATOM 2784 N N . PRO A 1 364 ? 12.793 -8.874 -31.263 1.00 90.81 364 PRO A N 1
ATOM 2785 C CA . PRO A 1 364 ? 12.937 -9.513 -29.955 1.00 90.81 364 PRO A CA 1
ATOM 2786 C C . PRO A 1 364 ? 12.227 -10.866 -29.806 1.00 90.81 364 PRO A C 1
ATOM 2788 O O . PRO A 1 364 ? 12.759 -11.735 -29.121 1.00 90.81 364 PRO A O 1
ATOM 2791 N N . ASP A 1 365 ? 11.054 -11.033 -30.430 1.00 88.00 365 ASP A N 1
ATOM 2792 C CA . ASP A 1 365 ? 10.244 -12.261 -30.353 1.00 88.00 365 ASP A CA 1
ATOM 2793 C C . ASP A 1 365 ? 10.828 -13.444 -31.156 1.00 88.00 365 ASP A C 1
ATOM 2795 O O . ASP A 1 365 ? 10.413 -14.589 -30.954 1.00 88.00 365 ASP A O 1
ATOM 2799 N N . TYR A 1 366 ? 11.735 -13.171 -32.103 1.00 79.00 366 TYR A N 1
ATOM 2800 C CA . TYR A 1 366 ? 12.354 -14.155 -33.000 1.00 79.00 366 TYR A CA 1
ATOM 2801 C C . TYR A 1 366 ? 13.727 -14.595 -32.487 1.00 79.00 366 TYR A C 1
ATOM 2803 O O . TYR A 1 366 ? 13.965 -15.826 -32.442 1.00 79.00 366 TYR A O 1
#

Sequence (366 aa):
MKSISLSVTALSALVFSSVSLAEIKVVSERNADQDATASFKFKNVPAPSQGDAAAKATFAIVDGKRDENGGELARLYDGRVPREQDAPAQNFFFAQGTDGGRIQVDLGSATTIKQINTYSWHPGTRGPQVYQLYASVGNGQGFRLEPERGTDPETCGWKRIAKVDTRPSEGQGGGQHGVTISDSGGDIGRYRYLLFDISRTEDKDAFGNTFYSEIDVIDLNAPPIAAAMEDTKPVTKSFDTENGKYHFTIDATAAPDLMEWADRELRPVVQEWYPKLVAMLPSDGYSAPTNVTLRFRDDMGGTPASAGGGRINMNAGWFQRNLKGEARGSVVHEMAHVVQNYGRARRTNPNATRTPGWLVEGIPDY

Radius of gyration: 28.8 Å; Cα contacts (8 Å, |Δi|>4): 785; chains: 1; bounding box: 64×72×117 Å

Mean predicted aligned error: 13.69 Å